Protein AF-A0ABD1VVM1-F1 (afdb_monomer)

Mean predicted aligned error: 18.25 Å

Radius of gyration: 81.84 Å; Cα contacts (8 Å, |Δi|>4): 22; chains: 1; bounding box: 125×31×230 Å

Solvent-accessible surface area (backbone atoms only — not comparable to full-atom values): 13938 Å² total; per-residue (Å²): 133,85,89,83,85,91,82,87,86,77,86,78,90,78,86,80,80,82,84,80,88,79,85,82,82,82,87,76,92,77,94,76,92,78,77,97,72,72,61,62,60,58,49,50,56,51,48,53,52,50,52,52,50,51,53,52,50,51,52,51,50,52,51,51,50,52,52,50,54,50,48,52,51,51,53,51,51,50,54,51,50,53,50,52,48,54,53,49,55,49,51,54,51,53,49,55,51,49,52,54,50,50,56,50,52,51,54,51,49,52,52,50,52,52,53,49,50,54,51,51,52,52,50,51,52,50,52,54,51,51,53,51,53,52,51,53,49,50,54,49,52,52,50,52,53,51,53,50,51,53,49,53,52,52,52,50,51,51,53,51,53,50,51,53,48,52,53,51,49,54,51,49,54,50,51,51,51,51,45,63,76,42,36,85,79,33,72,68,37,50,53,52,49,54,44,53,51,29,49,52,53,46,52,52,52,54,49,46,49,68,79,39,75,85,59,85,52,63,74,54,46,75,72,54,54,75,60,81,77,88,78,81,75,92,127

Structure (mmCIF, N/CA/C/O backbone):
data_AF-A0ABD1VVM1-F1
#
_entry.id   AF-A0ABD1VVM1-F1
#
loop_
_atom_site.group_PDB
_atom_site.id
_atom_site.type_symbol
_atom_site.label_atom_id
_atom_site.label_alt_id
_atom_site.label_comp_id
_atom_site.label_asym_id
_atom_site.label_entity_id
_atom_site.label_seq_id
_atom_site.pdbx_PDB_ins_code
_atom_site.Cartn_x
_atom_site.Cartn_y
_atom_site.Cartn_z
_atom_site.occupancy
_atom_site.B_iso_or_equiv
_atom_site.auth_seq_id
_atom_site.auth_comp_id
_atom_site.auth_asym_id
_atom_site.auth_atom_id
_atom_site.pdbx_PDB_model_num
ATOM 1 N N . MET A 1 1 ? -55.652 24.220 26.043 1.00 38.44 1 MET A N 1
ATOM 2 C CA . MET A 1 1 ? -56.819 23.369 25.743 1.00 38.44 1 MET A CA 1
ATOM 3 C C . MET A 1 1 ? -56.698 22.171 26.654 1.00 38.44 1 MET A C 1
ATOM 5 O O . MET A 1 1 ? -55.655 21.539 26.640 1.00 38.44 1 MET A O 1
ATOM 9 N N . GLU A 1 2 ? -57.509 22.199 27.709 1.00 40.53 2 GLU A N 1
ATOM 10 C CA . GLU A 1 2 ? -58.524 21.162 27.988 1.00 40.53 2 GLU A CA 1
ATOM 11 C C . GLU A 1 2 ? -57.868 19.966 28.696 1.00 40.53 2 GLU A C 1
ATOM 13 O O . GLU A 1 2 ? -57.009 19.309 28.136 1.00 40.53 2 GLU A O 1
ATOM 18 N N . GLY A 1 3 ? -58.116 19.668 29.968 1.00 36.22 3 GLY A N 1
ATOM 19 C CA . GLY A 1 3 ? -59.306 19.905 30.775 1.00 36.22 3 GLY A CA 1
ATOM 20 C C . GLY A 1 3 ? -59.992 18.566 31.034 1.00 36.22 3 GLY A C 1
ATOM 21 O O . GLY A 1 3 ? -60.537 17.989 30.105 1.00 36.22 3 GLY A O 1
ATOM 22 N N . ASN A 1 4 ? -59.941 18.084 32.280 1.00 41.91 4 ASN A N 1
ATOM 23 C CA . ASN A 1 4 ? -61.034 17.416 33.011 1.00 41.91 4 ASN A CA 1
ATOM 24 C C . ASN A 1 4 ? -60.495 16.918 34.367 1.00 41.91 4 ASN A C 1
ATOM 26 O O . ASN A 1 4 ? -59.508 16.194 34.396 1.00 41.91 4 ASN A O 1
ATOM 30 N N . LYS A 1 5 ? -60.934 17.506 35.492 1.00 46.44 5 LYS A N 1
ATOM 31 C CA . LYS A 1 5 ? -62.188 17.259 36.259 1.00 46.44 5 LYS A CA 1
ATOM 32 C C . LYS A 1 5 ? -62.042 16.031 37.171 1.00 46.44 5 LYS A C 1
ATOM 34 O O . LYS A 1 5 ? -61.828 14.937 36.677 1.00 46.44 5 LYS A O 1
ATOM 39 N N . GLU A 1 6 ? -61.887 16.216 38.483 1.00 46.12 6 GLU A N 1
ATOM 40 C CA . GLU A 1 6 ? -62.905 16.507 39.526 1.00 46.12 6 GLU A CA 1
ATOM 41 C C . GLU A 1 6 ? -63.494 15.239 40.169 1.00 46.12 6 GLU A C 1
ATOM 43 O O . GLU A 1 6 ? -64.171 14.464 39.504 1.00 46.12 6 GLU A O 1
ATOM 48 N N . ALA A 1 7 ? -63.242 15.099 41.475 1.00 44.22 7 ALA A N 1
ATOM 49 C CA . ALA A 1 7 ? -64.071 14.524 42.552 1.00 44.22 7 ALA A CA 1
ATOM 50 C C . ALA A 1 7 ? -63.192 14.642 43.820 1.00 44.22 7 ALA A C 1
ATOM 52 O O . ALA A 1 7 ? -62.106 14.072 43.842 1.00 44.22 7 ALA A O 1
ATOM 53 N N . VAL A 1 8 ? -63.383 15.532 44.800 1.00 45.31 8 VAL A N 1
ATOM 54 C CA . VAL A 1 8 ? -64.539 15.940 45.627 1.00 45.31 8 VAL A CA 1
ATOM 55 C C . VAL A 1 8 ? -65.101 14.802 46.485 1.00 45.31 8 VAL A C 1
ATOM 57 O O . VAL A 1 8 ? -65.452 13.750 45.971 1.00 45.31 8 VAL A O 1
ATOM 60 N N . GLU A 1 9 ? -65.220 15.141 47.776 1.00 42.66 9 GLU A N 1
ATOM 61 C CA . GLU A 1 9 ? -65.843 14.461 48.925 1.00 42.66 9 GLU A CA 1
ATOM 62 C C . GLU A 1 9 ? -64.900 13.675 49.846 1.00 42.66 9 GLU A C 1
ATOM 64 O O . GLU A 1 9 ? -64.043 12.930 49.397 1.00 42.66 9 GLU A O 1
ATOM 69 N N . ALA A 1 10 ? -65.018 13.724 51.172 1.00 37.34 10 ALA A N 1
ATOM 70 C CA . ALA A 1 10 ? -65.689 14.615 52.119 1.00 37.34 10 ALA A CA 1
ATOM 71 C C . ALA A 1 10 ? -65.317 14.098 53.523 1.00 37.34 10 ALA A C 1
ATOM 73 O O . ALA A 1 10 ? -65.236 12.889 53.712 1.00 37.34 10 ALA A O 1
ATOM 74 N N . SER A 1 11 ? -65.223 15.012 54.497 1.00 36.28 11 SER A N 1
ATOM 75 C CA . SER A 1 11 ? -65.457 14.769 55.936 1.00 36.28 11 SER A CA 1
ATOM 76 C C . SER A 1 11 ? -64.458 13.834 56.664 1.00 36.28 11 SER A C 1
ATOM 78 O O . SER A 1 11 ? -63.969 12.852 56.144 1.00 36.28 11 SER A O 1
ATOM 80 N N . LYS A 1 12 ? -64.093 14.042 57.928 1.00 46.72 12 LYS A N 1
ATOM 81 C CA . LYS A 1 12 ? -64.900 14.532 59.041 1.00 46.72 12 LYS A CA 1
ATOM 82 C C . LYS A 1 12 ? -63.957 15.001 60.154 1.00 46.72 12 LYS A C 1
ATOM 84 O O . LYS A 1 12 ? -63.158 14.225 60.668 1.00 46.72 12 LYS A O 1
ATOM 89 N N . VAL A 1 13 ? -64.083 16.274 60.511 1.00 45.97 13 VAL A N 1
ATOM 90 C CA . VAL A 1 13 ? -63.698 16.810 61.817 1.00 45.97 13 VAL A CA 1
ATOM 91 C C . VAL A 1 13 ? -64.600 16.146 62.853 1.00 45.97 13 VAL A C 1
ATOM 93 O O . VAL A 1 13 ? -65.817 16.111 62.672 1.00 45.97 13 VAL A O 1
ATOM 96 N N . ILE A 1 14 ? -64.004 15.598 63.905 1.00 40.91 14 ILE A N 1
ATOM 97 C CA . ILE A 1 14 ? -64.704 15.268 65.143 1.00 40.91 14 ILE A CA 1
ATOM 98 C C . ILE A 1 14 ? -63.869 15.882 66.267 1.00 40.91 14 ILE A C 1
ATOM 100 O O . ILE A 1 14 ? -62.935 15.274 66.784 1.00 40.91 14 ILE A O 1
ATOM 104 N N . GLU A 1 15 ? -64.195 17.138 66.570 1.00 42.00 15 GLU A N 1
ATOM 105 C CA . GLU A 1 15 ? -64.219 17.627 67.945 1.00 42.00 15 GLU A CA 1
ATOM 106 C C . GLU A 1 15 ? -65.236 16.774 68.712 1.00 42.00 15 GLU A C 1
ATOM 108 O O . GLU A 1 15 ? -66.342 16.529 68.222 1.00 42.00 15 GLU A O 1
ATOM 113 N N . VAL A 1 16 ? -64.860 16.305 69.900 1.00 42.12 16 VAL A N 1
ATOM 114 C CA . VAL A 1 16 ? -65.835 16.013 70.950 1.00 42.12 16 VAL A CA 1
ATOM 115 C C . VAL A 1 16 ? -65.386 16.758 72.189 1.00 42.12 16 VAL A C 1
ATOM 117 O O . VAL A 1 16 ? -64.310 16.510 72.737 1.00 42.12 16 VAL A O 1
ATOM 120 N N . ASP A 1 17 ? -66.262 17.689 72.528 1.00 34.16 17 ASP A N 1
ATOM 121 C CA . ASP A 1 17 ? -66.358 18.503 73.716 1.00 34.16 17 ASP A CA 1
ATOM 122 C C . ASP A 1 17 ? -66.287 17.727 75.036 1.00 34.16 17 ASP A C 1
ATOM 124 O O . ASP A 1 17 ? -66.676 16.563 75.143 1.00 34.16 17 ASP A O 1
ATOM 128 N N . ASP A 1 18 ? -65.839 18.486 76.031 1.00 34.09 18 ASP A N 1
ATOM 129 C CA . ASP A 1 18 ? -66.381 18.634 77.378 1.00 34.09 18 ASP A CA 1
ATOM 130 C C . ASP A 1 18 ? -66.610 17.427 78.303 1.00 34.09 18 ASP A C 1
ATOM 132 O O . ASP A 1 18 ? -67.232 16.405 78.022 1.00 34.09 18 ASP A O 1
ATOM 136 N N . ALA A 1 19 ? -66.118 17.669 79.518 1.00 40.75 19 ALA A N 1
ATOM 137 C CA . ALA A 1 19 ? -66.285 16.919 80.751 1.00 40.75 19 ALA A CA 1
ATOM 138 C C . ALA A 1 19 ? -67.772 16.686 81.128 1.00 40.75 19 ALA A C 1
ATOM 140 O O . ALA A 1 19 ? -68.675 17.274 80.533 1.00 40.75 19 ALA A O 1
ATOM 141 N N . PRO A 1 20 ? -68.065 15.888 82.176 1.00 44.69 20 PRO A N 1
ATOM 142 C CA . PRO A 1 20 ? -68.060 16.516 83.498 1.00 44.69 20 PRO A CA 1
ATOM 143 C C . PRO A 1 20 ? -67.608 15.618 84.664 1.00 44.69 20 PRO A C 1
ATOM 145 O O . PRO A 1 20 ? -67.724 14.396 84.665 1.00 44.69 20 PRO A O 1
ATOM 148 N N . GLU A 1 21 ? -67.078 16.313 85.666 1.00 43.62 21 GLU A N 1
ATOM 149 C CA . GLU A 1 21 ? -67.321 16.170 87.104 1.00 43.62 21 GLU A CA 1
ATOM 150 C C . GLU A 1 21 ? -67.840 14.829 87.654 1.00 43.62 21 GLU A C 1
ATOM 152 O O . GLU A 1 21 ? -68.950 14.373 87.391 1.00 43.62 21 GLU A O 1
ATOM 157 N N . GLY A 1 22 ? -67.057 14.286 88.586 1.00 33.22 22 GLY A N 1
ATOM 158 C CA . GLY A 1 22 ? -67.488 13.289 89.557 1.00 33.22 22 GLY A CA 1
ATOM 159 C C . GLY A 1 22 ? -66.965 13.645 90.944 1.00 33.22 22 GLY A C 1
ATOM 160 O O . GLY A 1 22 ? -66.197 12.885 91.530 1.00 33.22 22 GLY A O 1
ATOM 161 N N . GLU A 1 23 ? -67.347 14.816 91.461 1.00 37.22 23 GLU A N 1
ATOM 162 C CA . GLU A 1 23 ? -67.248 15.115 92.890 1.00 37.22 23 GLU A CA 1
ATOM 163 C C . GLU A 1 23 ? -68.132 14.131 93.670 1.00 37.22 23 GLU A C 1
ATOM 165 O O . GLU A 1 23 ? -69.354 14.268 93.748 1.00 37.22 23 GLU A O 1
ATOM 170 N N . VAL A 1 24 ? -67.523 13.122 94.292 1.00 39.31 24 VAL A N 1
ATOM 171 C CA . VAL A 1 24 ? -68.239 12.278 95.254 1.00 39.31 24 VAL A CA 1
ATOM 172 C C . VAL A 1 24 ? -68.231 12.973 96.611 1.00 39.31 24 VAL A C 1
ATOM 174 O O . VAL A 1 24 ? -67.366 12.766 97.462 1.00 39.31 24 VAL A O 1
ATOM 177 N N . SER A 1 25 ? -69.253 13.801 96.807 1.00 44.19 25 SER A N 1
ATOM 178 C CA . SER A 1 25 ? -69.715 14.260 98.112 1.00 44.19 25 SER A CA 1
ATOM 179 C C . SER A 1 25 ? -70.082 13.072 99.011 1.00 44.19 25 SER A C 1
ATOM 181 O O . SER A 1 25 ? -71.058 12.368 98.760 1.00 44.19 25 SER A O 1
ATOM 183 N N . LEU A 1 26 ? -69.366 12.886 100.124 1.00 41.56 26 LEU A N 1
ATOM 184 C CA . LEU A 1 26 ? -69.802 12.027 101.233 1.00 41.56 26 LEU A CA 1
ATOM 185 C C . LEU A 1 26 ? -69.893 12.835 102.530 1.00 41.56 26 LEU A C 1
ATOM 187 O O . LEU A 1 26 ? -69.038 12.783 103.410 1.00 41.56 26 LEU A O 1
ATOM 191 N N . SER A 1 27 ? -71.002 13.559 102.668 1.00 46.81 27 SER A N 1
ATOM 192 C CA . SER A 1 27 ? -71.503 13.999 103.968 1.00 46.81 27 SER A CA 1
ATOM 193 C C . SER A 1 27 ? -72.428 12.931 104.547 1.00 46.81 27 SER A C 1
ATOM 195 O O . SER A 1 27 ? -73.513 12.709 104.017 1.00 46.81 27 SER A O 1
ATOM 197 N N . ARG A 1 28 ? -72.053 12.326 105.684 1.00 43.34 28 ARG A N 1
ATOM 198 C CA . ARG A 1 28 ? -73.003 11.883 106.725 1.00 43.34 28 ARG A CA 1
ATOM 199 C C . ARG A 1 28 ? -72.291 11.627 108.056 1.00 43.34 28 ARG A C 1
ATOM 201 O O . ARG A 1 28 ? -71.674 10.593 108.285 1.00 43.34 28 ARG A O 1
ATOM 208 N N . LYS A 1 29 ? -72.471 12.580 108.976 1.00 47.62 29 LYS A N 1
ATOM 209 C CA . LYS A 1 29 ? -72.368 12.382 110.427 1.00 47.62 29 LYS A CA 1
ATOM 210 C C . LYS A 1 29 ? -73.246 11.200 110.850 1.00 47.62 29 LYS A C 1
ATOM 212 O O . LYS A 1 29 ? -74.460 11.288 110.686 1.00 47.62 29 LYS A O 1
ATOM 217 N N . ARG A 1 30 ? -72.673 10.204 111.532 1.00 46.72 30 ARG A N 1
ATOM 218 C CA . ARG A 1 30 ? -73.309 9.531 112.682 1.00 46.72 30 ARG A CA 1
ATOM 219 C C . ARG A 1 30 ? -72.243 9.178 113.717 1.00 46.72 30 ARG A C 1
ATOM 221 O O . ARG A 1 30 ? -71.369 8.352 113.495 1.00 46.72 30 ARG A O 1
ATOM 228 N N . LYS A 1 31 ? -72.334 9.860 114.857 1.00 52.72 31 LYS A N 1
ATOM 229 C CA . LYS A 1 31 ? -71.611 9.580 116.094 1.00 52.72 31 LYS A CA 1
ATOM 230 C C . LYS A 1 31 ? -72.335 8.413 116.769 1.00 52.72 31 LYS A C 1
ATOM 232 O O . LYS A 1 31 ? -73.445 8.599 117.251 1.00 52.72 31 LYS A O 1
ATOM 237 N N . ALA A 1 32 ? -71.718 7.237 116.795 1.00 45.25 32 ALA A N 1
ATOM 238 C CA . ALA A 1 32 ? -72.126 6.127 117.649 1.00 45.25 32 ALA A CA 1
ATOM 239 C C . ALA A 1 32 ? -70.897 5.670 118.442 1.00 45.25 32 ALA A C 1
ATOM 241 O O . ALA A 1 32 ? -69.926 5.159 117.887 1.00 45.25 32 ALA A O 1
ATOM 242 N N . ARG A 1 33 ? -70.918 5.943 119.749 1.00 49.97 33 ARG A N 1
ATOM 243 C CA . ARG A 1 33 ? -69.994 5.369 120.729 1.00 49.97 33 ARG A CA 1
ATOM 244 C C . ARG A 1 33 ? -70.471 3.946 121.019 1.00 49.97 33 ARG A C 1
ATOM 246 O O . ARG A 1 33 ? -71.558 3.811 121.564 1.00 49.97 33 ARG A O 1
ATOM 253 N N . ALA A 1 34 ? -69.669 2.928 120.709 1.00 41.34 34 ALA A N 1
ATOM 254 C CA . ALA A 1 34 ? -69.751 1.616 121.355 1.00 41.34 34 ALA A CA 1
ATOM 255 C C . ALA A 1 34 ? -68.497 0.763 121.083 1.00 41.34 34 ALA A C 1
ATOM 257 O O . ALA A 1 34 ? -68.102 0.583 119.937 1.00 41.34 34 ALA A O 1
ATOM 258 N N . SER A 1 35 ? -67.958 0.195 122.167 1.00 44.62 35 SER A N 1
ATOM 259 C CA . SER A 1 35 ? -67.187 -1.057 122.251 1.00 44.62 35 SER A CA 1
ATOM 260 C C . SER A 1 35 ? -65.799 -1.135 121.582 1.00 44.62 35 SER A C 1
ATOM 262 O O . SER A 1 35 ? -65.640 -1.291 120.374 1.00 44.62 35 SER A O 1
ATOM 264 N N . GLY A 1 36 ? -64.762 -1.076 122.423 1.00 50.41 36 GLY A N 1
ATOM 265 C CA . GLY A 1 36 ? -63.349 -0.955 122.062 1.00 50.41 36 GLY A CA 1
ATOM 266 C C . GLY A 1 36 ? -62.541 -2.249 121.918 1.00 50.41 36 GLY A C 1
ATOM 267 O O . GLY A 1 36 ? -61.371 -2.219 122.275 1.00 50.41 36 GLY A O 1
ATOM 268 N N . ILE A 1 37 ? -63.087 -3.366 121.416 1.00 45.19 37 ILE A N 1
ATOM 269 C CA . ILE A 1 37 ? -62.268 -4.594 121.226 1.00 45.19 37 ILE A CA 1
ATOM 270 C C . ILE A 1 37 ? -62.434 -5.259 119.836 1.00 45.19 37 ILE A C 1
ATOM 272 O O . ILE A 1 37 ? -61.478 -5.828 119.322 1.00 45.19 37 ILE A O 1
ATOM 276 N N . GLY A 1 38 ? -63.563 -5.094 119.129 1.00 48.59 38 GLY A N 1
ATOM 277 C CA . GLY A 1 38 ? -63.787 -5.706 117.797 1.00 48.59 38 GLY A CA 1
ATOM 278 C C . GLY A 1 38 ? -63.338 -4.888 116.571 1.00 48.59 38 GLY A C 1
ATOM 279 O O . GLY A 1 38 ? -63.308 -5.398 115.455 1.00 48.59 38 GLY A O 1
ATOM 280 N N . THR A 1 39 ? -62.979 -3.614 116.742 1.00 52.00 39 THR A N 1
ATOM 281 C CA . THR A 1 39 ? -62.682 -2.686 115.629 1.00 52.00 39 THR A CA 1
ATOM 282 C C . THR A 1 39 ? -61.215 -2.688 115.190 1.00 52.00 39 THR A C 1
ATOM 284 O O . THR A 1 39 ? -60.903 -2.194 114.110 1.00 52.00 39 THR A O 1
ATOM 287 N N . SER A 1 40 ? -60.312 -3.266 115.989 1.00 56.09 40 SER A N 1
ATOM 288 C CA . SER A 1 40 ? -58.875 -3.346 115.686 1.00 56.09 40 SER A CA 1
ATOM 289 C C . SER A 1 40 ? -58.567 -4.415 114.629 1.00 56.09 40 SER A C 1
ATOM 291 O O . SER A 1 40 ? -57.827 -4.146 113.687 1.00 56.09 40 SER A O 1
ATOM 293 N N . GLN A 1 41 ? -59.207 -5.588 114.718 1.00 56.62 41 GLN A N 1
ATOM 294 C CA . GLN A 1 41 ? -59.031 -6.691 113.762 1.00 56.62 41 GLN A CA 1
ATOM 295 C C . GLN A 1 41 ? -59.592 -6.337 112.375 1.00 56.62 41 GLN A C 1
ATOM 297 O O . GLN A 1 41 ? -58.922 -6.523 111.367 1.00 56.62 41 GLN A O 1
ATOM 302 N N . ALA A 1 42 ? -60.793 -5.747 112.322 1.00 58.59 42 ALA A N 1
ATOM 303 C CA . ALA A 1 42 ? -61.415 -5.315 111.069 1.00 58.59 42 ALA A CA 1
ATOM 304 C C . ALA A 1 42 ? -60.633 -4.180 110.385 1.00 58.59 42 ALA A C 1
ATOM 306 O O . ALA A 1 42 ? -60.536 -4.157 109.163 1.00 58.59 42 ALA A O 1
ATOM 307 N N . ARG A 1 43 ? -60.034 -3.262 111.160 1.00 62.84 43 ARG A N 1
ATOM 308 C CA . ARG A 1 43 ? -59.129 -2.238 110.616 1.00 62.84 43 ARG A CA 1
ATOM 309 C C . ARG A 1 43 ? -57.828 -2.841 110.099 1.00 62.84 43 ARG A C 1
ATOM 311 O O . ARG A 1 43 ? -57.397 -2.424 109.037 1.00 62.84 43 ARG A O 1
ATOM 318 N N . ARG A 1 44 ? -57.232 -3.821 110.789 1.00 64.50 44 ARG A N 1
ATOM 319 C CA . ARG A 1 44 ? -56.038 -4.524 110.285 1.00 64.50 44 ARG A CA 1
ATOM 320 C C . ARG A 1 44 ? -56.325 -5.280 108.990 1.00 64.50 44 ARG A C 1
ATOM 322 O O . ARG A 1 44 ? -55.599 -5.073 108.034 1.00 64.50 44 ARG A O 1
ATOM 329 N N . ASN A 1 45 ? -57.421 -6.038 108.920 1.00 68.12 45 ASN A N 1
ATOM 330 C CA . ASN A 1 45 ? -57.809 -6.740 107.691 1.00 68.12 45 ASN A CA 1
ATOM 331 C C . ASN A 1 45 ? -58.132 -5.762 106.547 1.00 68.12 45 ASN A C 1
ATOM 333 O O . ASN A 1 45 ? -57.808 -6.032 105.398 1.00 68.12 45 ASN A O 1
ATOM 337 N N . ALA A 1 46 ? -58.757 -4.615 106.838 1.00 68.00 46 ALA A N 1
ATOM 338 C CA . ALA A 1 46 ? -59.017 -3.588 105.829 1.00 68.00 46 ALA A CA 1
ATOM 339 C C . ALA A 1 46 ? -57.726 -2.914 105.333 1.00 68.00 46 ALA A C 1
ATOM 341 O O . ALA A 1 46 ? -57.611 -2.645 104.142 1.00 68.00 46 ALA A O 1
ATOM 342 N N . VAL A 1 47 ? -56.759 -2.670 106.224 1.00 72.75 47 VAL A N 1
ATOM 343 C CA . VAL A 1 47 ? -55.427 -2.161 105.861 1.00 72.75 47 VAL A CA 1
ATOM 344 C C . VAL A 1 47 ? -54.685 -3.188 105.005 1.00 72.75 47 VAL A C 1
ATOM 346 O O . VAL A 1 47 ? -54.216 -2.837 103.935 1.00 72.75 47 VAL A O 1
ATOM 349 N N . GLU A 1 48 ? -54.699 -4.465 105.382 1.00 75.06 48 GLU A N 1
ATOM 350 C CA . GLU A 1 48 ? -54.037 -5.546 104.641 1.00 75.06 48 GLU A CA 1
ATOM 351 C C . GLU A 1 48 ? -54.643 -5.769 103.240 1.00 75.06 48 GLU A C 1
ATOM 353 O O . GLU A 1 48 ? -53.918 -6.003 102.277 1.00 75.06 48 GLU A O 1
ATOM 358 N N . VAL A 1 49 ? -55.966 -5.627 103.084 1.00 75.38 49 VAL A N 1
ATOM 359 C CA . VAL A 1 49 ? -56.636 -5.673 101.768 1.00 75.38 49 VAL A CA 1
ATOM 360 C C . VAL A 1 49 ? -56.270 -4.464 100.906 1.00 75.38 49 VAL A C 1
ATOM 362 O O . VAL A 1 49 ? -56.058 -4.621 99.703 1.00 75.38 49 VAL A O 1
ATOM 365 N N . VAL A 1 50 ? -56.190 -3.267 101.493 1.00 76.31 50 VAL A N 1
ATOM 366 C CA . VAL A 1 50 ? -55.769 -2.055 100.774 1.00 76.31 50 VAL A CA 1
ATOM 367 C C . VAL A 1 50 ? -54.304 -2.163 100.359 1.00 76.31 50 VAL A C 1
ATOM 369 O O . VAL A 1 50 ? -54.003 -1.913 99.195 1.00 76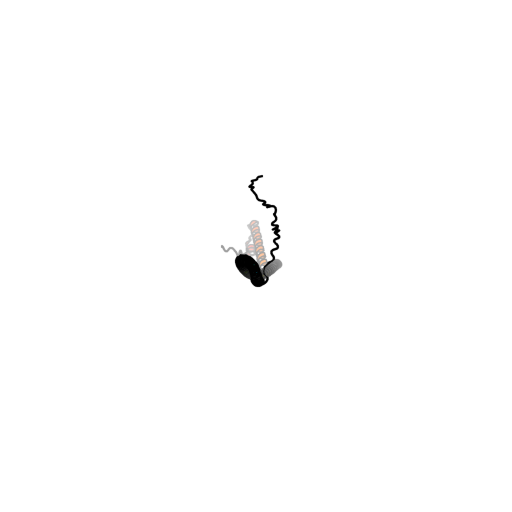.31 50 VAL A O 1
ATOM 372 N N . ASP A 1 51 ? -53.425 -2.616 101.250 1.00 81.12 51 ASP A N 1
ATOM 373 C CA . ASP A 1 51 ? -52.003 -2.825 100.972 1.00 81.12 51 ASP A CA 1
ATOM 374 C C . ASP A 1 51 ? -51.818 -3.854 99.843 1.00 81.12 51 ASP A C 1
ATOM 376 O O . ASP A 1 51 ? -51.156 -3.572 98.841 1.00 81.12 51 ASP A O 1
ATOM 380 N N . ASN A 1 52 ? -52.508 -4.997 99.912 1.00 83.81 52 ASN A N 1
ATOM 381 C CA . ASN A 1 52 ? -52.470 -6.024 98.866 1.00 83.81 52 ASN A CA 1
ATOM 382 C C . ASN A 1 52 ? -53.011 -5.503 97.518 1.00 83.81 52 ASN A C 1
ATOM 384 O O . ASN A 1 52 ? -52.431 -5.749 96.461 1.00 83.81 52 ASN A O 1
ATOM 388 N N . TYR A 1 53 ? -54.080 -4.702 97.535 1.00 81.19 53 TYR A N 1
ATOM 389 C CA . TYR A 1 53 ? -54.613 -4.070 96.326 1.00 81.19 53 TYR A CA 1
ATOM 390 C C . TYR A 1 53 ? -53.659 -3.012 95.742 1.00 81.19 53 TYR A C 1
ATOM 392 O O . TYR A 1 53 ? -53.561 -2.871 94.519 1.00 81.19 53 TYR A O 1
ATOM 400 N N . THR A 1 54 ? -52.922 -2.282 96.584 1.00 85.75 54 THR A N 1
ATOM 401 C CA . THR A 1 54 ? -51.900 -1.334 96.114 1.00 85.75 54 THR A CA 1
ATOM 402 C C . THR A 1 54 ? -50.698 -2.040 95.492 1.00 85.75 54 THR A C 1
ATOM 404 O O . THR A 1 54 ? -50.235 -1.601 94.440 1.00 85.75 54 THR A O 1
ATOM 407 N N . GLU A 1 55 ? -50.248 -3.163 96.057 1.00 88.62 55 GLU A N 1
ATOM 408 C CA . GLU A 1 55 ? -49.189 -3.991 95.466 1.00 88.62 55 GLU A CA 1
ATOM 409 C C . GLU A 1 55 ? -49.637 -4.622 94.139 1.00 88.62 55 GLU A C 1
ATOM 411 O O . GLU A 1 55 ? -48.912 -4.556 93.145 1.00 88.62 55 GLU A O 1
ATOM 416 N N . GLN A 1 56 ? -50.879 -5.112 94.048 1.00 86.75 56 GLN A N 1
ATOM 417 C CA . GLN A 1 56 ? -51.443 -5.580 92.776 1.00 86.75 56 GLN A CA 1
ATOM 418 C C . GLN A 1 56 ? -51.485 -4.476 91.709 1.00 86.75 56 GLN A C 1
ATOM 420 O O . GLN A 1 56 ? -51.154 -4.728 90.549 1.00 86.75 56 GLN A O 1
ATOM 425 N N . ARG A 1 57 ? -51.847 -3.237 92.069 1.00 89.00 57 ARG A N 1
ATOM 426 C CA . ARG A 1 57 ? -51.824 -2.109 91.122 1.00 89.00 57 ARG A CA 1
ATOM 427 C C . ARG A 1 57 ? -50.413 -1.755 90.658 1.00 89.00 57 ARG A C 1
ATOM 429 O O . ARG A 1 57 ? -50.256 -1.434 89.480 1.00 89.00 57 ARG A O 1
ATOM 436 N N . LYS A 1 58 ? -49.406 -1.827 91.535 1.00 91.06 58 LYS A N 1
ATOM 437 C CA . LYS A 1 58 ? -47.999 -1.627 91.149 1.00 91.06 58 LYS A CA 1
ATOM 438 C C . LYS A 1 58 ? -47.547 -2.693 90.153 1.00 91.06 58 LYS A C 1
ATOM 440 O O . LYS A 1 58 ? -47.049 -2.334 89.092 1.00 91.06 58 LYS A O 1
ATOM 445 N N . LEU A 1 59 ? -47.830 -3.968 90.428 1.00 90.50 59 LEU A N 1
ATOM 446 C CA . LEU A 1 59 ? -47.504 -5.079 89.526 1.00 90.50 59 LEU A CA 1
ATOM 447 C C . LEU A 1 59 ? -48.182 -4.936 88.153 1.00 90.50 59 LEU A C 1
ATOM 449 O O . LEU A 1 59 ? -47.548 -5.150 87.121 1.00 90.50 59 LEU A O 1
ATOM 453 N N . ILE A 1 60 ? -49.453 -4.521 88.113 1.00 89.00 60 ILE A N 1
ATOM 454 C CA . ILE A 1 60 ? -50.170 -4.262 86.851 1.00 89.00 60 ILE A CA 1
ATOM 455 C C . ILE A 1 60 ? -49.561 -3.071 86.099 1.00 89.00 60 ILE A C 1
ATOM 457 O O . ILE A 1 60 ? -49.440 -3.119 84.872 1.00 89.00 60 ILE A O 1
ATOM 461 N N . ALA A 1 61 ? -49.171 -2.004 86.802 1.00 87.50 61 ALA A N 1
ATOM 462 C CA . ALA A 1 61 ? -48.537 -0.838 86.191 1.00 87.50 61 ALA A CA 1
ATOM 463 C C . ALA A 1 61 ? -47.150 -1.175 85.615 1.00 87.50 61 ALA A C 1
ATOM 465 O O . ALA A 1 61 ? -46.843 -0.772 84.492 1.00 87.50 61 ALA A O 1
ATOM 466 N N . GLU A 1 62 ? -46.346 -1.960 86.333 1.00 91.75 62 GLU A N 1
ATOM 467 C CA . GLU A 1 62 ? -45.044 -2.452 85.865 1.00 91.75 62 GLU A CA 1
ATOM 468 C C . GLU A 1 62 ? -45.188 -3.387 84.660 1.00 91.75 62 GLU A C 1
ATOM 470 O O . GLU A 1 62 ? -44.518 -3.184 83.646 1.00 91.75 62 GLU A O 1
ATOM 475 N N . ALA A 1 63 ? -46.126 -4.339 84.706 1.00 88.62 63 ALA A N 1
ATOM 476 C CA . ALA A 1 63 ? -46.427 -5.215 83.574 1.00 88.62 63 ALA A CA 1
ATOM 477 C C . ALA A 1 63 ? -46.923 -4.426 82.349 1.00 88.62 63 ALA A C 1
ATOM 479 O O . ALA A 1 63 ? -46.538 -4.717 81.217 1.00 88.62 63 ALA A O 1
ATOM 480 N N . SER A 1 64 ? -47.739 -3.387 82.559 1.00 89.25 64 SER A N 1
ATOM 481 C CA . SER A 1 64 ? -48.219 -2.508 81.482 1.00 89.25 64 SER A CA 1
ATOM 482 C C . SER A 1 64 ? -47.085 -1.688 80.863 1.00 89.25 64 SER A C 1
ATOM 484 O O . SER A 1 64 ? -47.034 -1.531 79.642 1.00 89.25 64 SER A O 1
ATOM 486 N N . LYS A 1 65 ? -46.154 -1.189 81.687 1.00 93.12 65 LYS A N 1
ATOM 487 C CA . LYS A 1 65 ? -44.970 -0.456 81.225 1.00 93.12 65 LYS A CA 1
ATOM 488 C C . LYS A 1 65 ? -44.039 -1.362 80.415 1.00 93.12 65 LYS A C 1
ATOM 490 O O . LYS A 1 65 ? -43.695 -1.006 79.292 1.00 93.12 65 LYS A O 1
ATOM 495 N N . SER A 1 66 ? -43.728 -2.551 80.931 1.00 93.19 66 SER A N 1
ATOM 496 C CA . SER A 1 66 ? -42.919 -3.555 80.229 1.00 93.19 66 SER A CA 1
ATOM 497 C C . SER A 1 66 ? -43.558 -3.981 78.897 1.00 93.19 66 SER A C 1
ATOM 499 O O . SER A 1 66 ? -42.873 -4.033 77.880 1.00 93.19 66 SER A O 1
ATOM 501 N N . ASN A 1 67 ? -44.882 -4.180 78.845 1.00 92.50 67 ASN A N 1
ATOM 502 C CA . ASN A 1 67 ? -45.584 -4.477 77.588 1.00 92.50 67 ASN A CA 1
ATOM 503 C C . ASN A 1 67 ? -45.501 -3.335 76.566 1.00 92.50 67 ASN A C 1
ATOM 505 O O . ASN A 1 67 ? -45.402 -3.585 75.363 1.00 92.50 67 ASN A O 1
ATOM 509 N N . LYS A 1 68 ? -45.553 -2.078 77.021 1.00 93.19 68 LYS A N 1
ATOM 510 C CA . LYS A 1 68 ? -45.399 -0.912 76.142 1.00 93.19 68 LYS A CA 1
ATOM 511 C C . LYS A 1 68 ? -43.981 -0.833 75.572 1.00 93.19 68 LYS A C 1
ATOM 513 O O . LYS A 1 68 ? -43.835 -0.625 74.373 1.00 93.19 68 LYS A O 1
ATOM 518 N N . GLU A 1 69 ? -42.967 -1.047 76.405 1.00 93.81 69 GLU A N 1
ATOM 519 C CA . GLU A 1 69 ? -41.561 -1.096 75.981 1.00 93.81 69 GLU A CA 1
ATOM 520 C C . GLU A 1 69 ? -41.313 -2.253 75.000 1.00 93.81 69 GLU A C 1
ATOM 522 O O . GLU A 1 69 ? -40.685 -2.054 73.963 1.00 93.81 69 GLU A O 1
ATOM 527 N N . HIS A 1 70 ? -41.887 -3.436 75.251 1.00 94.12 70 HIS A N 1
ATOM 528 C CA . HIS A 1 70 ? -41.827 -4.563 74.316 1.00 94.12 70 HIS A CA 1
ATOM 529 C C . HIS A 1 70 ? -42.501 -4.263 72.975 1.00 94.12 70 HIS A C 1
ATOM 531 O O . HIS A 1 70 ? -41.941 -4.602 71.933 1.00 94.12 70 HIS A O 1
ATOM 537 N N . ARG A 1 71 ? -43.668 -3.605 72.967 1.00 94.81 71 ARG A N 1
ATOM 538 C CA . ARG A 1 71 ? -44.308 -3.163 71.715 1.00 94.81 71 ARG A CA 1
ATOM 539 C C . ARG A 1 71 ? -43.433 -2.186 70.942 1.00 94.81 71 ARG A C 1
ATOM 541 O O . ARG A 1 71 ? -43.238 -2.387 69.751 1.00 94.81 71 ARG A O 1
ATOM 548 N N . GLN A 1 72 ? -42.862 -1.190 71.615 1.00 94.94 72 GLN A N 1
ATOM 549 C CA . GLN A 1 72 ? -41.960 -0.226 70.978 1.00 94.94 72 GLN A CA 1
ATOM 550 C C . GLN A 1 72 ? -40.701 -0.901 70.419 1.00 94.94 72 GLN A C 1
ATOM 552 O O . GLN A 1 72 ? -40.256 -0.563 69.325 1.00 94.94 72 GLN A O 1
ATOM 557 N N . ALA A 1 73 ? -40.147 -1.887 71.131 1.00 95.31 73 ALA A N 1
ATOM 558 C CA . ALA A 1 73 ? -39.020 -2.673 70.640 1.00 95.31 73 ALA A CA 1
ATOM 559 C C . ALA A 1 73 ? -39.389 -3.495 69.391 1.00 95.31 73 ALA A C 1
ATOM 561 O O . ALA A 1 73 ? -38.613 -3.535 68.439 1.00 95.31 73 ALA A O 1
ATOM 562 N N . LEU A 1 74 ? -40.576 -4.112 69.365 1.00 95.81 74 LEU A N 1
ATOM 563 C CA . LEU A 1 74 ? -41.075 -4.845 68.196 1.00 95.81 74 LEU A CA 1
ATOM 564 C C . LEU A 1 74 ? -41.338 -3.921 67.000 1.00 95.81 74 LEU A C 1
ATOM 566 O O . LEU A 1 74 ? -40.949 -4.260 65.887 1.00 95.81 74 LEU A O 1
ATOM 570 N N . GLU A 1 75 ? -41.937 -2.749 67.218 1.00 95.88 75 GLU A N 1
ATOM 571 C CA . GLU A 1 75 ? -42.138 -1.729 66.178 1.00 95.88 75 GLU A CA 1
ATOM 572 C C . GLU A 1 75 ? -40.797 -1.236 65.611 1.00 95.88 75 GLU A C 1
ATOM 574 O O . GLU A 1 75 ? -40.643 -1.124 64.396 1.00 95.88 75 GLU A O 1
ATOM 579 N N . GLY A 1 76 ? -39.798 -1.013 66.473 1.00 96.31 76 GLY A N 1
ATOM 580 C CA . GLY A 1 76 ? -38.446 -0.638 66.056 1.00 96.31 76 GLY A CA 1
ATOM 581 C C . GLY A 1 76 ? -37.747 -1.726 65.235 1.00 96.31 76 GLY A C 1
ATOM 582 O O . GLY A 1 76 ? -37.126 -1.422 64.216 1.00 96.31 76 GLY A O 1
ATOM 583 N N . LEU A 1 77 ? -37.882 -2.996 65.633 1.00 96.50 77 LEU A N 1
ATOM 584 C CA . LEU A 1 77 ? -37.358 -4.132 64.869 1.00 96.50 77 LEU A CA 1
ATOM 585 C C . LEU A 1 77 ? -38.061 -4.288 63.517 1.00 96.50 77 LEU A C 1
ATOM 587 O O . LEU A 1 77 ? -37.390 -4.549 62.521 1.00 96.50 77 LEU A O 1
ATOM 591 N N . GLN A 1 78 ? -39.379 -4.092 63.465 1.00 96.56 78 GLN A N 1
ATOM 592 C CA . GLN A 1 78 ? -40.139 -4.152 62.219 1.00 96.56 78 GLN A CA 1
ATOM 593 C C . GLN A 1 78 ? -39.705 -3.042 61.254 1.00 96.56 78 GLN A C 1
ATOM 595 O O . GLN A 1 78 ? -39.404 -3.325 60.099 1.00 96.56 78 GLN A O 1
ATOM 600 N N . ALA A 1 79 ? -39.568 -1.803 61.738 1.00 96.62 79 ALA A N 1
ATOM 601 C CA . ALA A 1 79 ? -39.080 -0.691 60.924 1.00 96.62 79 ALA A CA 1
ATOM 602 C C . ALA A 1 79 ? -37.645 -0.925 60.412 1.00 96.62 79 ALA A C 1
ATOM 604 O O . ALA A 1 79 ? -37.331 -0.606 59.264 1.00 96.62 79 ALA A O 1
ATOM 605 N N . ALA A 1 80 ? -36.771 -1.510 61.239 1.00 97.25 80 ALA A N 1
ATOM 606 C CA . ALA A 1 80 ? -35.420 -1.883 60.827 1.00 97.25 80 ALA A CA 1
ATOM 607 C C . ALA A 1 80 ? -35.422 -2.998 59.766 1.00 97.25 80 ALA A C 1
ATOM 609 O O . ALA A 1 80 ? -34.635 -2.937 58.822 1.00 97.25 80 ALA A O 1
ATOM 610 N N . LEU A 1 81 ? -36.314 -3.987 59.893 1.00 97.69 81 LEU A N 1
ATOM 611 C CA . LEU A 1 81 ? -36.482 -5.062 58.914 1.00 97.69 81 LEU A CA 1
ATOM 612 C C . LEU A 1 81 ? -36.992 -4.527 57.571 1.00 97.69 81 LEU A C 1
ATOM 614 O O . LEU A 1 81 ? -36.440 -4.879 56.530 1.00 97.69 81 LEU A O 1
ATOM 618 N N . ASP A 1 82 ? -38.001 -3.655 57.592 1.00 97.38 82 ASP A N 1
ATOM 619 C CA . ASP A 1 82 ? -38.555 -3.040 56.384 1.00 97.38 82 ASP A CA 1
ATOM 620 C C . ASP A 1 82 ? -37.498 -2.164 55.689 1.00 97.38 82 ASP A C 1
ATOM 622 O O . ASP A 1 82 ? -37.298 -2.268 54.479 1.00 97.38 82 ASP A O 1
ATOM 626 N N . SER A 1 83 ? -36.731 -1.387 56.461 1.00 97.31 83 SER A N 1
ATOM 627 C CA . SER A 1 83 ? -35.588 -0.618 55.952 1.00 97.31 83 SER A CA 1
ATOM 628 C C . SER A 1 83 ? -34.531 -1.523 55.304 1.00 97.31 83 SER A C 1
ATOM 630 O O . SER A 1 83 ? -34.153 -1.311 54.150 1.00 97.31 83 SER A O 1
ATOM 632 N N . ALA A 1 84 ? -34.113 -2.594 55.986 1.00 97.44 84 ALA A N 1
ATOM 633 C CA . ALA A 1 84 ? -33.148 -3.551 55.446 1.00 97.44 84 ALA A CA 1
ATOM 634 C C . ALA A 1 84 ? -33.650 -4.226 54.159 1.00 97.44 84 ALA A C 1
ATOM 636 O O . ALA A 1 84 ? -32.869 -4.443 53.232 1.00 97.44 84 ALA A O 1
ATOM 637 N N . ARG A 1 85 ? -34.953 -4.514 54.071 1.00 98.19 85 ARG A N 1
ATOM 638 C CA . ARG A 1 85 ? -35.572 -5.084 52.873 1.00 98.19 85 ARG A CA 1
ATOM 639 C C . ARG A 1 85 ? -35.538 -4.113 51.695 1.00 98.19 85 ARG A C 1
ATOM 641 O O . ARG A 1 85 ? -35.127 -4.516 50.612 1.00 98.19 85 ARG A O 1
ATOM 648 N N . THR A 1 86 ? -35.890 -2.845 51.907 1.00 97.94 86 THR A N 1
ATOM 649 C CA . THR A 1 86 ? -35.802 -1.827 50.842 1.00 97.94 86 THR A CA 1
ATOM 650 C C . THR A 1 86 ? -34.364 -1.621 50.361 1.00 97.94 86 THR A C 1
ATOM 652 O O . THR A 1 86 ? -34.123 -1.529 49.160 1.00 97.94 86 THR A O 1
ATOM 655 N N . ALA A 1 87 ? -33.390 -1.633 51.278 1.00 98.19 87 ALA A N 1
ATOM 656 C CA . ALA A 1 87 ? -31.975 -1.557 50.926 1.00 98.19 87 ALA A CA 1
ATOM 657 C C . ALA A 1 87 ? -31.518 -2.776 50.105 1.00 98.19 87 ALA A C 1
ATOM 659 O O . ALA A 1 87 ? -30.763 -2.622 49.147 1.00 98.19 87 ALA A O 1
ATOM 660 N N . TYR A 1 88 ? -31.994 -3.976 50.446 1.00 98.06 88 TYR A N 1
ATOM 661 C CA . TYR A 1 88 ? -31.702 -5.194 49.690 1.00 98.06 88 TYR A CA 1
ATOM 662 C C . TYR A 1 88 ? -32.292 -5.155 48.274 1.00 98.06 88 TYR A C 1
ATOM 664 O O . TYR A 1 88 ? -31.585 -5.449 47.313 1.00 98.06 88 TYR A O 1
ATOM 672 N N . GLU A 1 89 ? -33.556 -4.748 48.131 1.00 98.12 89 GLU A N 1
ATOM 673 C CA . GLU A 1 89 ? -34.220 -4.616 46.826 1.00 98.12 89 GLU A CA 1
ATOM 674 C C . GLU A 1 89 ? -33.504 -3.583 45.936 1.00 98.12 89 GLU A C 1
ATOM 676 O O . GLU A 1 89 ? -33.309 -3.825 44.742 1.00 98.12 89 GLU A O 1
ATOM 681 N N . GLN A 1 90 ? -33.025 -2.478 46.522 1.00 98.12 90 GLN A N 1
ATOM 682 C CA . GLN A 1 90 ? -32.199 -1.500 45.810 1.00 98.12 90 GLN A CA 1
ATOM 683 C C . GLN A 1 90 ? -30.871 -2.111 45.346 1.00 98.12 90 GLN A C 1
ATOM 685 O O . GLN A 1 90 ? -30.529 -1.999 44.172 1.00 98.12 90 GLN A O 1
ATOM 690 N N . MET A 1 91 ? -30.148 -2.808 46.229 1.00 98.25 91 MET A N 1
ATOM 691 C CA . MET A 1 91 ? -28.889 -3.469 45.864 1.00 98.25 91 MET A CA 1
ATOM 692 C C . MET A 1 91 ? -29.080 -4.524 44.768 1.00 98.25 91 MET A C 1
ATOM 694 O O . MET A 1 91 ? -28.220 -4.670 43.902 1.00 98.25 91 MET A O 1
ATOM 698 N N . GLU A 1 92 ? -30.194 -5.258 44.778 1.00 98.44 92 GLU A N 1
ATOM 699 C CA . GLU A 1 92 ? -30.511 -6.232 43.731 1.00 98.44 92 GLU A CA 1
ATOM 700 C C . GLU A 1 92 ? -30.772 -5.547 42.380 1.00 98.44 92 GLU A C 1
ATOM 702 O O . GLU A 1 92 ? -30.341 -6.045 41.336 1.00 98.44 92 GLU A O 1
ATOM 707 N N . SER A 1 93 ? -31.449 -4.395 42.389 1.00 98.19 93 SER A N 1
ATOM 708 C CA . SER A 1 93 ? -31.645 -3.573 41.192 1.00 98.19 93 SER A CA 1
ATOM 709 C C . SER A 1 93 ? -30.316 -3.047 40.647 1.00 98.19 93 SER A C 1
ATOM 711 O O . SER A 1 93 ? -30.030 -3.223 39.461 1.00 98.19 93 SER A O 1
ATOM 713 N N . ASP A 1 94 ? -29.482 -2.471 41.515 1.00 98.25 94 ASP A N 1
ATOM 714 C CA . ASP A 1 94 ? -28.172 -1.925 41.149 1.00 98.25 94 ASP A CA 1
ATOM 715 C C . ASP A 1 94 ? -27.247 -3.021 40.592 1.00 98.25 94 ASP A C 1
ATOM 717 O O . ASP A 1 94 ? -26.522 -2.805 39.618 1.00 98.25 94 ASP A O 1
ATOM 721 N N . LEU A 1 95 ? -27.303 -4.232 41.163 1.00 98.44 95 LEU A N 1
ATOM 722 C CA . LEU A 1 95 ? -26.543 -5.382 40.675 1.00 98.44 95 L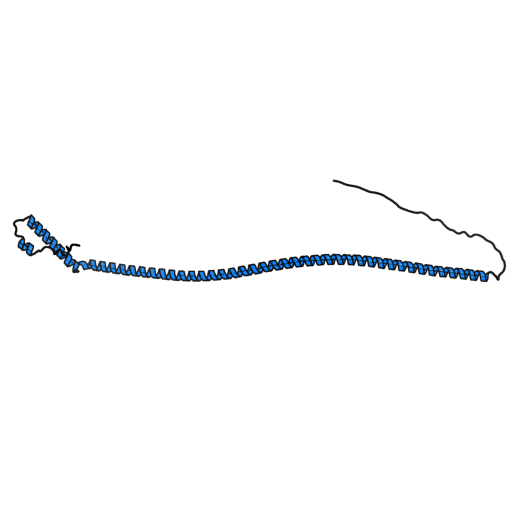EU A CA 1
ATOM 723 C C . LEU A 1 95 ? -26.976 -5.785 39.258 1.00 98.44 95 LEU A C 1
ATOM 725 O O . LEU A 1 95 ? -26.122 -5.974 38.393 1.00 98.44 95 LEU A O 1
ATOM 729 N N . LYS A 1 96 ? -28.287 -5.855 38.990 1.00 98.31 96 LYS A N 1
ATOM 730 C CA . LYS A 1 96 ? -28.815 -6.170 37.648 1.00 98.31 96 LYS A CA 1
ATOM 731 C C . LYS A 1 96 ? -28.419 -5.117 36.614 1.00 98.31 96 LYS A C 1
ATOM 733 O O . LYS A 1 96 ? -28.092 -5.464 35.476 1.00 98.31 96 LYS A O 1
ATOM 738 N N . GLU A 1 97 ? -28.442 -3.842 36.992 1.00 98.19 97 GLU A N 1
ATOM 739 C CA . GLU A 1 97 ? -27.993 -2.756 36.120 1.00 98.19 97 GLU A CA 1
ATOM 740 C C . GLU A 1 97 ? -26.490 -2.864 35.831 1.00 98.19 97 GLU A C 1
ATOM 742 O O . GLU A 1 97 ? -26.075 -2.794 34.670 1.00 98.19 97 GLU A O 1
ATOM 747 N N . SER A 1 98 ? -25.680 -3.107 36.864 1.00 98.44 98 SER A N 1
ATOM 748 C CA . SER A 1 98 ? -24.239 -3.329 36.732 1.00 98.44 98 SER A CA 1
ATOM 749 C C . SER A 1 98 ? -23.925 -4.501 35.797 1.00 98.44 98 SER A C 1
ATOM 751 O O . SER A 1 98 ? -23.133 -4.343 34.867 1.00 98.44 98 SER A O 1
ATOM 753 N N . ASP A 1 99 ? -24.601 -5.641 35.957 1.00 98.44 99 ASP A N 1
ATOM 754 C CA . ASP A 1 99 ? -24.422 -6.816 35.094 1.00 98.44 99 ASP A CA 1
ATOM 755 C C . ASP A 1 99 ? -24.770 -6.509 33.628 1.00 98.44 99 ASP A C 1
ATOM 757 O O . ASP A 1 99 ? -24.032 -6.882 32.708 1.00 98.44 99 ASP A O 1
ATOM 761 N N . SER A 1 100 ? -25.861 -5.772 33.392 1.00 98.06 100 SER A N 1
ATOM 762 C CA . SER A 1 100 ? -26.242 -5.310 32.050 1.00 98.06 100 SER A CA 1
ATOM 763 C C . SER A 1 100 ? -25.179 -4.384 31.444 1.00 98.06 100 SER A C 1
ATOM 765 O O . SER A 1 100 ? -24.814 -4.524 30.270 1.00 98.06 100 SER A O 1
ATOM 767 N N . ASN A 1 101 ? -24.633 -3.468 32.245 1.00 98.50 101 ASN A N 1
ATOM 768 C CA . ASN A 1 101 ? -23.579 -2.552 31.818 1.00 98.50 101 ASN A CA 1
ATOM 769 C C . ASN A 1 101 ? -22.277 -3.292 31.495 1.00 98.50 101 ASN A C 1
ATOM 771 O O . ASN A 1 101 ? -21.670 -3.022 30.456 1.00 98.50 101 ASN A O 1
ATOM 775 N N . VAL A 1 102 ? -21.881 -4.266 32.319 1.00 98.56 102 VAL A N 1
ATOM 776 C CA . VAL A 1 102 ? -20.712 -5.119 32.064 1.00 98.56 102 VAL A CA 1
ATOM 777 C C . VAL A 1 102 ? -20.887 -5.882 30.753 1.00 98.56 102 VAL A C 1
ATOM 779 O O . VAL A 1 102 ? -20.003 -5.820 29.902 1.00 98.56 102 VAL A O 1
ATOM 782 N N . LEU A 1 103 ? -22.042 -6.514 30.526 1.00 98.38 103 LEU A N 1
ATOM 783 C CA . LEU A 1 103 ? -22.328 -7.221 29.271 1.00 98.38 103 LEU A CA 1
ATOM 784 C C . LEU A 1 103 ? -22.254 -6.302 28.044 1.00 98.38 103 LEU A C 1
ATOM 786 O O . LEU A 1 103 ? -21.753 -6.710 26.991 1.00 98.38 103 LEU A O 1
ATOM 790 N N . ASN A 1 104 ? -22.750 -5.069 28.155 1.00 98.38 104 ASN A N 1
ATOM 791 C CA . ASN A 1 104 ? -22.664 -4.088 27.075 1.00 98.38 104 ASN A CA 1
ATOM 792 C C . ASN A 1 104 ? -21.206 -3.684 26.803 1.00 98.38 104 ASN A C 1
ATOM 794 O O . ASN A 1 104 ? -20.761 -3.719 25.654 1.00 98.38 104 ASN A O 1
ATOM 798 N N . LEU A 1 105 ? -20.439 -3.373 27.850 1.00 98.56 105 LEU A N 1
ATOM 799 C CA . LEU A 1 105 ? -19.024 -3.016 27.727 1.00 98.56 105 LEU A CA 1
ATOM 800 C C . LEU A 1 105 ? -18.189 -4.160 27.146 1.00 98.56 105 LEU A C 1
ATOM 802 O O . LEU A 1 105 ? -17.348 -3.910 26.285 1.00 98.56 105 LEU A O 1
ATOM 806 N N . THR A 1 106 ? -18.451 -5.410 27.535 1.00 98.62 106 THR A N 1
ATOM 807 C CA . THR A 1 106 ? -17.789 -6.582 26.945 1.00 98.62 106 THR A CA 1
ATOM 808 C C . THR A 1 106 ? -18.048 -6.664 25.441 1.00 98.62 106 THR A C 1
ATOM 810 O O . THR A 1 106 ? -17.100 -6.780 24.670 1.00 98.62 106 THR A O 1
ATOM 813 N N . LYS A 1 107 ? -19.301 -6.499 24.993 1.00 98.38 107 LYS A N 1
ATOM 814 C CA . LYS A 1 107 ? -19.624 -6.488 23.554 1.00 98.38 107 LYS A CA 1
ATOM 815 C C . LYS A 1 107 ? -18.933 -5.346 22.808 1.00 98.38 107 LYS A C 1
ATOM 817 O O . LYS A 1 107 ? -18.471 -5.532 21.684 1.00 98.38 107 LYS A O 1
ATOM 822 N N . GLN A 1 108 ? -18.870 -4.158 23.409 1.00 98.44 108 GLN A N 1
ATOM 823 C CA . GLN A 1 108 ? -18.166 -3.019 22.813 1.00 98.44 108 GLN A CA 1
ATOM 824 C C . GLN A 1 108 ? -16.665 -3.288 22.693 1.00 98.44 108 GLN A C 1
ATOM 826 O O . GLN A 1 108 ? -16.076 -2.986 21.655 1.00 98.44 108 GLN A O 1
ATOM 831 N N . LEU A 1 109 ? -16.065 -3.899 23.715 1.00 98.44 109 LEU A N 1
ATOM 832 C CA . LEU A 1 109 ? -14.660 -4.289 23.710 1.00 98.44 109 LEU A CA 1
ATOM 833 C C . LEU A 1 109 ? -14.371 -5.342 22.634 1.00 98.44 109 LEU A C 1
ATOM 835 O O . LEU A 1 109 ? -13.409 -5.190 21.883 1.00 98.44 109 LEU A O 1
ATOM 839 N N . ASP A 1 110 ? -15.219 -6.362 22.502 1.00 98.44 110 ASP A N 1
ATOM 840 C CA . ASP A 1 110 ? -15.081 -7.393 21.467 1.00 98.44 110 ASP A CA 1
ATOM 841 C C . ASP A 1 110 ? -15.151 -6.790 20.057 1.00 98.44 110 ASP A C 1
ATOM 843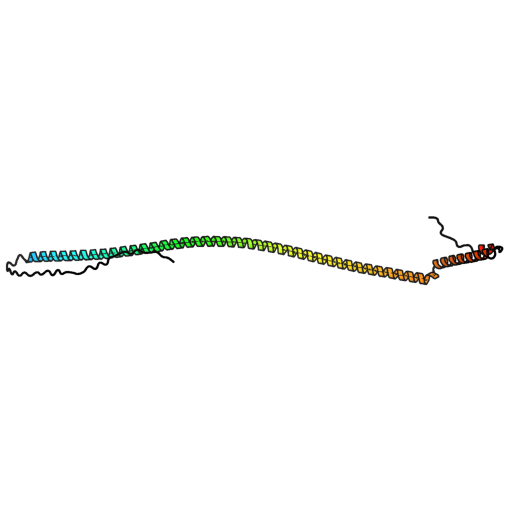 O O . ASP A 1 110 ? -14.315 -7.092 19.199 1.00 98.44 110 ASP A O 1
ATOM 847 N N . ASN A 1 111 ? -16.092 -5.869 19.831 1.00 98.00 111 ASN A N 1
ATOM 848 C CA . ASN A 1 111 ? -16.211 -5.147 18.564 1.00 98.00 111 ASN A CA 1
ATOM 849 C C . ASN A 1 111 ? -14.978 -4.277 18.280 1.00 98.00 111 ASN A C 1
ATOM 851 O O . ASN A 1 111 ? -14.473 -4.269 17.154 1.00 98.00 111 ASN A O 1
ATOM 855 N N . ALA A 1 112 ? -14.474 -3.560 19.288 1.00 97.88 112 ALA A N 1
ATOM 856 C CA . ALA A 1 112 ? -13.280 -2.730 19.152 1.00 97.88 112 ALA A CA 1
ATOM 857 C C . ALA A 1 112 ? -12.041 -3.582 18.835 1.00 97.88 112 ALA A C 1
ATOM 859 O O . ALA A 1 112 ? -11.277 -3.246 17.930 1.00 97.88 112 ALA A O 1
ATOM 860 N N . ASN A 1 113 ? -11.887 -4.724 19.508 1.00 98.50 113 ASN A N 1
ATOM 861 C CA . ASN A 1 113 ? -10.805 -5.676 19.261 1.00 98.50 113 ASN A CA 1
ATOM 862 C C . ASN A 1 113 ? -10.870 -6.256 17.840 1.00 98.50 113 ASN A C 1
ATOM 864 O O . ASN A 1 113 ? -9.847 -6.335 17.155 1.00 98.50 113 ASN A O 1
ATOM 868 N N . ALA A 1 114 ? -12.063 -6.620 17.361 1.00 98.00 114 ALA A N 1
ATOM 869 C CA . ALA A 1 114 ? -12.251 -7.091 15.990 1.00 98.00 114 ALA A CA 1
ATOM 870 C C . ALA A 1 114 ? -11.879 -6.009 14.961 1.00 98.00 114 ALA A C 1
ATOM 872 O O . ALA A 1 114 ? -11.137 -6.282 14.013 1.00 98.00 114 ALA A O 1
ATOM 873 N N . ALA A 1 115 ? -12.322 -4.766 15.172 1.00 97.75 115 ALA A N 1
ATOM 874 C CA . ALA A 1 115 ? -11.977 -3.639 14.308 1.00 97.75 115 ALA A CA 1
ATOM 875 C C . ALA A 1 115 ? -10.467 -3.338 14.317 1.00 97.75 115 ALA A C 1
ATOM 877 O O . ALA A 1 115 ? -9.869 -3.098 13.261 1.00 97.75 115 ALA A O 1
ATOM 878 N N . GLN A 1 116 ? -9.827 -3.403 15.488 1.00 98.31 116 GLN A N 1
ATOM 879 C CA . GLN A 1 116 ? -8.382 -3.233 15.622 1.00 98.31 116 GLN A CA 1
ATOM 880 C C . GLN A 1 116 ? -7.622 -4.322 14.862 1.00 98.31 116 GLN A C 1
ATOM 882 O O . GLN A 1 116 ? -6.663 -4.008 14.155 1.00 98.31 116 GLN A O 1
ATOM 887 N N . LYS A 1 117 ? -8.066 -5.581 14.947 1.00 98.50 117 LYS A N 1
ATOM 888 C CA . LYS A 1 117 ? -7.464 -6.698 14.210 1.00 98.50 117 LYS A CA 1
ATOM 889 C C . LYS A 1 117 ? -7.529 -6.479 12.697 1.00 98.50 117 LYS A C 1
ATOM 891 O O . LYS A 1 117 ? -6.500 -6.560 12.034 1.00 98.50 117 LYS A O 1
ATOM 896 N N . VAL A 1 118 ? -8.701 -6.125 12.166 1.00 98.19 118 VAL A N 1
ATOM 897 C CA . VAL A 1 118 ? -8.872 -5.826 10.730 1.00 98.19 118 VAL A CA 1
ATOM 898 C C . VAL A 1 118 ? -7.967 -4.670 10.299 1.00 98.19 118 VAL A C 1
ATOM 900 O O . VAL A 1 118 ? -7.319 -4.731 9.254 1.00 98.19 118 VAL A O 1
ATOM 903 N N . THR A 1 119 ? -7.875 -3.625 11.121 1.00 98.00 119 THR A N 1
ATOM 904 C CA . THR A 1 119 ? -7.015 -2.467 10.839 1.00 98.00 119 THR A CA 1
ATOM 905 C C . THR A 1 119 ? -5.534 -2.855 10.834 1.00 98.00 119 THR A C 1
ATOM 907 O O . THR A 1 119 ? -4.783 -2.410 9.964 1.00 98.00 119 THR A O 1
ATOM 910 N N . ALA A 1 120 ? -5.108 -3.713 11.764 1.00 98.50 120 ALA A N 1
ATOM 911 C CA . ALA A 1 120 ? -3.739 -4.215 11.827 1.00 98.50 120 ALA A CA 1
ATOM 912 C C . ALA A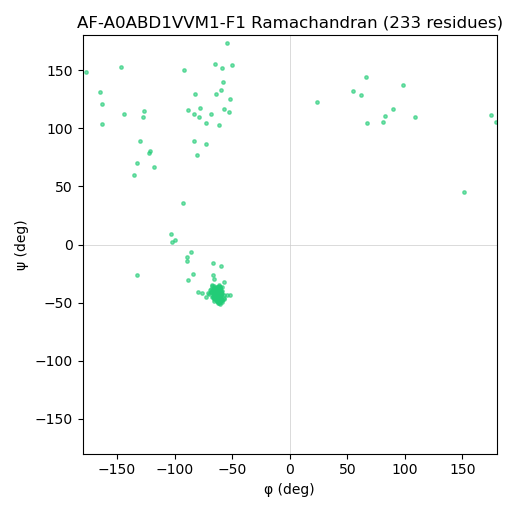 1 120 ? -3.386 -5.072 10.598 1.00 98.50 120 ALA A C 1
ATOM 914 O O . ALA A 1 120 ? -2.341 -4.854 9.984 1.0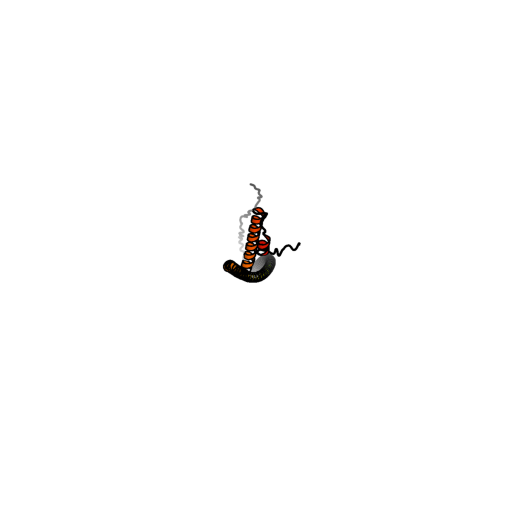0 98.50 120 ALA A O 1
ATOM 915 N N . GLU A 1 121 ? -4.276 -5.977 10.184 1.00 98.31 121 GLU A N 1
ATOM 916 C CA . GLU A 1 121 ? -4.100 -6.805 8.981 1.00 98.31 121 GLU A CA 1
ATOM 917 C C . GLU A 1 121 ? -4.034 -5.948 7.705 1.00 98.31 121 GLU A C 1
ATOM 919 O O . GLU A 1 121 ? -3.168 -6.151 6.848 1.00 98.31 121 GLU A O 1
ATOM 924 N N . ALA A 1 122 ? -4.897 -4.932 7.591 1.00 98.44 122 ALA A N 1
ATOM 925 C CA . ALA A 1 122 ? -4.871 -3.989 6.474 1.00 98.44 122 ALA A CA 1
ATOM 926 C C . ALA A 1 122 ? -3.557 -3.190 6.423 1.00 98.44 122 ALA A C 1
ATOM 928 O O . ALA A 1 122 ? -2.978 -3.005 5.346 1.00 98.44 122 ALA A O 1
ATOM 929 N N . LEU A 1 123 ? -3.051 -2.753 7.582 1.00 98.50 123 LEU A N 1
ATOM 930 C CA . LEU A 1 123 ? -1.771 -2.056 7.689 1.00 98.50 123 LEU A CA 1
ATOM 931 C C . LEU A 1 123 ? -0.596 -2.963 7.294 1.00 98.50 123 LEU A C 1
ATOM 933 O O . LEU A 1 123 ? 0.310 -2.527 6.577 1.00 98.50 123 LEU A O 1
ATOM 937 N N . GLU A 1 124 ? -0.608 -4.228 7.711 1.00 98.62 124 GLU A N 1
ATOM 938 C CA . GLU A 1 124 ? 0.411 -5.205 7.323 1.00 98.62 124 GLU A CA 1
ATOM 939 C C . GLU A 1 124 ? 0.405 -5.451 5.805 1.00 98.62 124 GLU A C 1
ATOM 941 O O . GLU A 1 124 ? 1.459 -5.394 5.156 1.00 98.62 124 GLU A O 1
ATOM 946 N N . ALA A 1 125 ? -0.778 -5.630 5.212 1.00 98.31 125 ALA A N 1
ATOM 947 C CA . ALA A 1 125 ? -0.938 -5.801 3.771 1.00 98.31 125 ALA A CA 1
ATOM 948 C C . ALA A 1 125 ? -0.434 -4.577 2.985 1.00 98.31 125 ALA A C 1
ATOM 950 O O . ALA A 1 125 ? 0.308 -4.725 2.004 1.00 98.31 125 ALA A O 1
ATOM 951 N N . ALA A 1 126 ? -0.770 -3.365 3.438 1.00 98.38 126 ALA A N 1
ATOM 952 C CA . ALA A 1 126 ? -0.290 -2.121 2.840 1.00 98.38 126 ALA A CA 1
ATOM 953 C C . ALA A 1 126 ? 1.240 -2.003 2.922 1.00 98.38 126 ALA A C 1
ATOM 955 O O . ALA A 1 126 ? 1.896 -1.680 1.928 1.00 98.38 126 ALA A O 1
ATOM 956 N N . ASN A 1 127 ? 1.831 -2.346 4.069 1.00 98.62 127 ASN A N 1
ATOM 957 C CA . ASN A 1 127 ? 3.281 -2.344 4.251 1.00 98.62 127 ASN A CA 1
ATOM 958 C C . ASN A 1 127 ? 3.984 -3.365 3.348 1.00 98.62 127 ASN A C 1
ATOM 960 O O . ASN A 1 127 ? 5.026 -3.057 2.763 1.00 98.62 127 ASN A O 1
ATOM 964 N N . LYS A 1 128 ? 3.410 -4.560 3.177 1.00 98.50 128 LYS A N 1
ATOM 965 C CA . LYS A 1 128 ? 3.930 -5.571 2.246 1.00 98.50 128 LYS A CA 1
ATOM 966 C C . LYS A 1 128 ? 3.884 -5.078 0.800 1.00 98.50 128 LYS A C 1
ATOM 968 O O . LYS A 1 128 ? 4.871 -5.224 0.077 1.00 98.50 128 LYS A O 1
ATOM 973 N N . LYS A 1 129 ? 2.778 -4.448 0.388 1.00 98.50 129 LYS A N 1
ATOM 974 C CA . LYS A 1 129 ? 2.644 -3.833 -0.942 1.00 98.50 129 LYS A CA 1
ATOM 975 C C . LYS A 1 129 ? 3.675 -2.723 -1.152 1.00 98.50 129 LYS A C 1
ATOM 977 O O . LYS A 1 129 ? 4.343 -2.714 -2.180 1.00 98.50 129 LYS A O 1
ATOM 982 N N . LYS A 1 130 ? 3.862 -1.842 -0.163 1.00 98.50 130 LYS A N 1
ATOM 983 C CA . LYS A 1 130 ? 4.870 -0.773 -0.207 1.00 98.50 130 LYS A CA 1
ATOM 984 C C . LYS A 1 130 ? 6.280 -1.328 -0.429 1.00 98.50 130 LYS A C 1
ATOM 986 O O . LYS A 1 130 ? 6.993 -0.810 -1.277 1.00 98.50 130 LYS A O 1
ATOM 991 N N . ARG A 1 131 ? 6.675 -2.388 0.290 1.00 98.50 131 ARG A N 1
ATOM 992 C CA . ARG A 1 131 ? 7.999 -3.018 0.108 1.00 98.50 131 ARG A CA 1
ATOM 993 C C . ARG A 1 131 ? 8.188 -3.576 -1.303 1.00 98.50 131 ARG A C 1
ATOM 995 O O . ARG A 1 131 ? 9.235 -3.347 -1.887 1.00 98.50 131 ARG A O 1
ATOM 1002 N N . ARG A 1 132 ? 7.176 -4.257 -1.855 1.00 98.19 132 ARG A N 1
ATOM 1003 C CA . ARG A 1 132 ? 7.226 -4.772 -3.237 1.00 98.19 132 ARG A CA 1
ATOM 1004 C C . ARG A 1 132 ? 7.403 -3.652 -4.257 1.00 98.19 132 ARG A C 1
ATOM 1006 O O . ARG A 1 132 ? 8.294 -3.736 -5.085 1.00 98.19 132 ARG A O 1
ATOM 1013 N N . LEU A 1 133 ? 6.613 -2.585 -4.139 1.00 98.44 133 LEU A N 1
ATOM 1014 C CA . LEU A 1 133 ? 6.708 -1.434 -5.041 1.00 98.44 133 LEU A CA 1
ATOM 1015 C C . LEU A 1 133 ? 8.067 -0.731 -4.956 1.00 98.44 133 LEU A C 1
ATOM 1017 O O . LEU A 1 133 ? 8.572 -0.272 -5.972 1.00 98.44 133 LEU A O 1
ATOM 1021 N N . LEU A 1 134 ? 8.665 -0.650 -3.764 1.00 98.56 134 LEU A N 1
ATOM 1022 C CA . LEU A 1 134 ? 10.015 -0.104 -3.608 1.00 98.56 134 LEU A CA 1
ATOM 1023 C C . LEU A 1 134 ? 11.070 -0.974 -4.296 1.00 98.56 134 LEU A C 1
ATOM 1025 O O . LEU A 1 134 ? 12.000 -0.434 -4.882 1.00 98.56 134 LEU A O 1
ATOM 1029 N N . GLU A 1 135 ? 10.927 -2.295 -4.237 1.00 98.31 135 GLU A N 1
ATOM 1030 C CA . GLU A 1 135 ? 11.854 -3.210 -4.905 1.00 98.31 135 GLU A CA 1
ATOM 1031 C C . GLU A 1 135 ? 11.701 -3.164 -6.431 1.00 98.31 135 GLU A C 1
ATOM 1033 O O . GLU A 1 135 ? 12.690 -3.059 -7.150 1.00 98.31 135 GLU A O 1
ATOM 1038 N N . GLU A 1 136 ? 10.462 -3.133 -6.929 1.00 98.44 136 GLU A N 1
ATOM 1039 C CA . GLU A 1 136 ? 10.172 -2.926 -8.353 1.00 98.44 136 GLU A CA 1
ATOM 1040 C C . GLU A 1 136 ? 10.713 -1.580 -8.856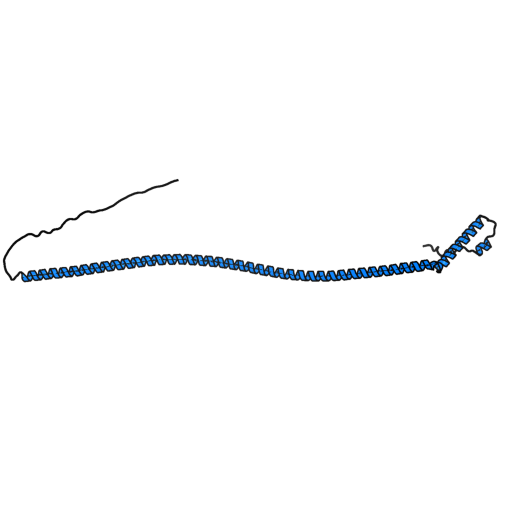 1.00 98.44 136 GLU A C 1
ATOM 1042 O O . GLU A 1 136 ? 11.255 -1.508 -9.957 1.00 98.44 136 GLU A O 1
ATOM 1047 N N . ALA A 1 137 ? 10.593 -0.515 -8.057 1.00 98.38 137 ALA A N 1
ATOM 1048 C CA . ALA A 1 137 ? 11.137 0.795 -8.404 1.00 98.38 137 ALA A CA 1
ATOM 1049 C C . ALA A 1 137 ? 12.667 0.762 -8.519 1.00 98.38 137 ALA A C 1
ATOM 1051 O O . ALA A 1 137 ? 13.198 1.233 -9.518 1.00 98.38 137 ALA A O 1
ATOM 1052 N N . LYS A 1 138 ? 13.365 0.141 -7.558 1.00 98.38 138 LYS A N 1
ATOM 1053 C CA . LYS A 1 138 ? 14.827 -0.023 -7.624 1.00 98.38 138 LYS A CA 1
ATOM 1054 C C . LYS A 1 138 ? 15.265 -0.818 -8.849 1.00 98.38 138 LYS A C 1
ATOM 1056 O O . LYS A 1 138 ? 16.172 -0.390 -9.549 1.00 98.38 138 LYS A O 1
ATOM 1061 N N . SER A 1 139 ? 14.596 -1.936 -9.133 1.00 97.88 139 SER A N 1
ATOM 1062 C CA . SER A 1 139 ? 14.902 -2.756 -10.310 1.00 97.88 139 SER A CA 1
ATOM 1063 C C . SER A 1 139 ? 14.724 -1.968 -11.612 1.00 97.88 139 SER A C 1
ATOM 1065 O O . SER A 1 139 ? 15.565 -2.058 -12.504 1.00 97.88 139 SER A O 1
ATOM 1067 N N . ARG A 1 140 ? 13.673 -1.144 -11.710 1.00 98.00 140 ARG A N 1
ATOM 1068 C CA . ARG A 1 140 ? 13.481 -0.248 -12.860 1.00 98.00 140 ARG A CA 1
ATOM 1069 C C . ARG A 1 140 ? 14.539 0.845 -12.935 1.00 98.00 140 ARG A C 1
ATOM 1071 O O . ARG A 1 140 ? 14.979 1.171 -14.030 1.00 98.00 140 ARG A O 1
ATOM 1078 N N . ASP A 1 141 ? 14.952 1.411 -11.806 1.00 98.50 141 ASP A N 1
ATOM 1079 C CA . ASP A 1 141 ? 16.021 2.413 -11.780 1.00 98.50 141 ASP A CA 1
ATOM 1080 C C . ASP A 1 141 ? 17.353 1.819 -12.265 1.00 98.50 141 ASP A C 1
ATOM 1082 O O . ASP A 1 141 ? 18.066 2.465 -13.034 1.00 98.50 141 ASP A O 1
ATOM 1086 N N . GLU A 1 142 ? 17.667 0.579 -11.880 1.00 97.94 142 GLU A N 1
ATOM 1087 C CA . GLU A 1 142 ? 18.835 -0.165 -12.372 1.00 97.94 142 GLU A CA 1
ATOM 1088 C C . GLU A 1 142 ? 18.750 -0.428 -13.885 1.00 97.94 142 GLU A C 1
ATOM 1090 O O . GLU A 1 142 ? 19.718 -0.183 -14.609 1.00 97.94 142 GLU A O 1
ATOM 1095 N N . GLU A 1 143 ? 17.584 -0.844 -14.389 1.00 98.31 143 GLU A N 1
ATOM 1096 C CA . GLU A 1 143 ? 17.342 -1.031 -15.827 1.00 98.31 143 GLU A CA 1
ATOM 1097 C C . GLU A 1 143 ? 17.518 0.283 -16.602 1.00 98.31 143 GLU A C 1
ATOM 1099 O O . GLU A 1 143 ? 18.220 0.328 -17.614 1.00 98.31 143 GLU A O 1
ATOM 1104 N N . ILE A 1 144 ? 16.958 1.385 -16.094 1.00 98.31 144 ILE A N 1
ATOM 1105 C CA . ILE A 1 144 ? 17.112 2.718 -16.689 1.00 98.31 144 ILE A CA 1
ATOM 1106 C C . ILE A 1 144 ? 18.587 3.134 -16.719 1.00 98.31 144 ILE A C 1
ATOM 1108 O O . ILE A 1 144 ? 19.041 3.698 -17.717 1.00 98.31 144 ILE A O 1
ATOM 1112 N N . GLN A 1 145 ? 19.350 2.877 -15.654 1.00 98.06 145 GLN A N 1
ATOM 1113 C CA . GLN A 1 145 ? 20.784 3.175 -15.628 1.00 98.06 145 GLN A CA 1
ATOM 1114 C C . GLN A 1 145 ? 21.561 2.345 -16.655 1.00 98.06 145 GLN A C 1
ATOM 1116 O O . GLN A 1 145 ? 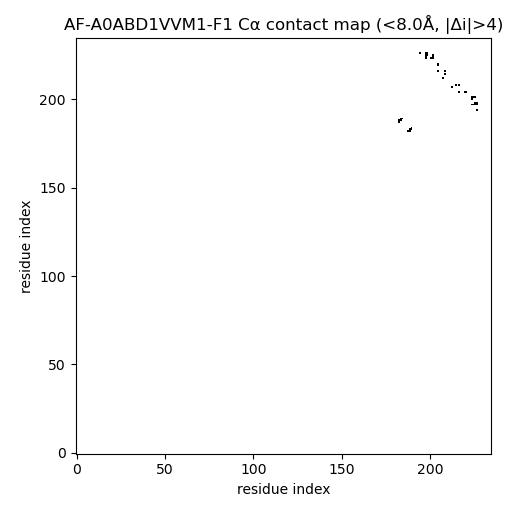22.419 2.899 -17.344 1.00 98.06 145 GLN A O 1
ATOM 1121 N N . SER A 1 146 ? 21.233 1.058 -16.806 1.00 97.88 146 SER A N 1
ATOM 1122 C CA . SER A 1 146 ? 21.835 0.202 -17.834 1.00 97.88 146 SER A CA 1
ATOM 1123 C C . SER A 1 146 ? 21.545 0.730 -19.237 1.00 97.88 146 SER A C 1
ATOM 1125 O O . SER A 1 146 ? 22.470 0.965 -20.010 1.00 97.88 146 SER A O 1
ATOM 1127 N N . LEU A 1 147 ? 20.276 1.015 -19.541 1.00 97.88 147 LEU A N 1
ATOM 1128 C CA . LEU A 1 147 ? 19.866 1.524 -20.851 1.00 97.88 147 LEU A CA 1
ATOM 1129 C C . LEU A 1 147 ? 20.514 2.872 -21.183 1.00 97.88 147 LEU A C 1
ATOM 1131 O O . LEU A 1 147 ? 20.870 3.119 -22.333 1.00 97.88 147 LEU A O 1
ATOM 1135 N N . ARG A 1 148 ? 20.703 3.747 -20.188 1.00 98.19 148 ARG A N 1
ATOM 1136 C CA . ARG A 1 148 ? 21.435 5.010 -20.377 1.00 98.19 148 ARG A CA 1
ATOM 1137 C C . ARG A 1 148 ? 22.888 4.774 -20.769 1.00 98.19 148 ARG A C 1
ATOM 1139 O O . ARG A 1 148 ? 23.380 5.456 -21.661 1.00 98.19 148 ARG A O 1
ATOM 1146 N N . LYS A 1 149 ? 23.554 3.812 -20.128 1.00 97.75 149 LYS A N 1
ATOM 1147 C CA . LYS A 1 149 ? 24.936 3.451 -20.454 1.00 97.75 149 LYS A CA 1
ATOM 1148 C C . LYS A 1 149 ? 25.042 2.862 -21.863 1.00 97.75 149 LYS A C 1
ATOM 1150 O O . LYS A 1 149 ? 25.954 3.223 -22.605 1.00 97.75 149 LYS A O 1
ATOM 1155 N N . ASP A 1 150 ? 24.101 2.002 -22.243 1.00 97.44 150 ASP A N 1
ATOM 1156 C CA . ASP A 1 150 ? 24.056 1.418 -23.587 1.00 97.44 150 ASP A CA 1
ATOM 1157 C C . ASP A 1 150 ? 23.817 2.496 -24.653 1.00 97.44 150 ASP A C 1
ATOM 1159 O O . ASP A 1 150 ? 24.482 2.507 -25.692 1.00 97.44 150 ASP A O 1
ATOM 1163 N N . LEU A 1 151 ? 22.926 3.452 -24.371 1.00 97.56 151 LEU A N 1
ATOM 1164 C CA . LEU A 1 151 ? 22.675 4.594 -25.247 1.00 97.56 151 LEU A CA 1
ATOM 1165 C C . LEU A 1 151 ? 23.926 5.466 -25.408 1.00 97.56 151 LEU A C 1
ATOM 1167 O O . LEU A 1 151 ? 24.299 5.782 -26.534 1.00 97.56 151 LEU A O 1
ATOM 1171 N N . GLU A 1 152 ? 24.606 5.803 -24.311 1.00 97.56 152 GLU A N 1
ATOM 1172 C CA . GLU A 1 152 ? 25.852 6.578 -24.346 1.00 97.56 152 GLU A CA 1
ATOM 1173 C C . GLU A 1 152 ? 26.938 5.860 -25.165 1.00 97.56 152 GLU A C 1
ATOM 1175 O O . GLU A 1 152 ? 27.589 6.468 -26.018 1.00 97.56 152 GLU A O 1
ATOM 1180 N N . SER A 1 153 ? 27.090 4.544 -24.979 1.00 96.19 153 SER A N 1
ATOM 1181 C CA . SER A 1 153 ? 28.021 3.740 -25.776 1.00 96.19 153 SER A CA 1
ATOM 1182 C C . SER A 1 153 ? 27.649 3.738 -27.259 1.00 96.19 153 SER A C 1
ATOM 1184 O O . SER A 1 153 ? 28.528 3.858 -28.114 1.00 96.19 153 SER A O 1
ATOM 1186 N N . SER A 1 154 ? 26.360 3.614 -27.582 1.00 96.44 154 SER A N 1
ATOM 1187 C CA . SER A 1 154 ? 25.885 3.632 -28.966 1.00 96.44 154 SER A CA 1
ATOM 1188 C C . SER A 1 154 ? 26.097 4.998 -29.619 1.00 96.44 154 SER A C 1
ATOM 1190 O O . SER A 1 154 ? 26.451 5.069 -30.798 1.00 96.44 154 SER A O 1
ATOM 1192 N N . GLU A 1 155 ? 25.889 6.088 -28.883 1.00 97.50 155 GLU A N 1
ATOM 1193 C CA . GLU A 1 155 ? 26.142 7.441 -29.375 1.00 97.50 155 GLU A CA 1
ATOM 1194 C C . GLU A 1 155 ? 27.629 7.679 -29.638 1.00 97.50 155 GLU A C 1
ATOM 1196 O O . GLU A 1 155 ? 27.978 8.271 -30.662 1.00 97.50 155 GLU A O 1
ATOM 1201 N N . ASN A 1 156 ? 28.503 7.192 -28.756 1.00 96.06 156 ASN A N 1
ATOM 1202 C CA . ASN A 1 156 ? 29.948 7.283 -28.946 1.00 96.06 156 ASN A CA 1
ATOM 1203 C C . ASN A 1 156 ? 30.402 6.465 -30.161 1.00 96.06 156 ASN A C 1
ATOM 1205 O O . ASN A 1 156 ? 31.073 7.015 -31.033 1.00 96.06 156 ASN A O 1
ATOM 1209 N N . GLY A 1 157 ? 29.928 5.223 -30.307 1.00 96.31 157 GLY A N 1
ATOM 1210 C CA . GLY A 1 157 ? 30.203 4.413 -31.498 1.00 96.31 157 GLY A CA 1
ATOM 1211 C C . GLY A 1 157 ? 29.709 5.071 -32.794 1.00 96.31 157 GLY A C 1
ATOM 1212 O O . GLY A 1 157 ? 30.391 5.027 -33.818 1.00 96.31 157 GLY A O 1
ATOM 1213 N N . ARG A 1 158 ? 28.561 5.765 -32.758 1.00 96.88 158 ARG A N 1
ATOM 1214 C CA . ARG A 1 158 ? 28.068 6.544 -33.907 1.00 96.88 158 ARG A CA 1
ATOM 1215 C C . ARG A 1 158 ? 28.995 7.712 -34.247 1.00 96.88 158 ARG A C 1
ATOM 1217 O O . ARG A 1 158 ? 29.271 7.927 -35.425 1.00 96.88 158 ARG A O 1
ATOM 1224 N N . LYS A 1 159 ? 29.468 8.460 -33.245 1.00 96.94 159 LYS A N 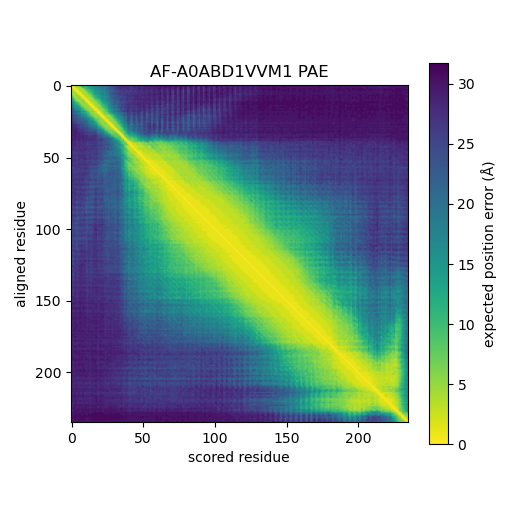1
ATOM 1225 C CA . LYS A 1 159 ? 30.406 9.581 -33.441 1.00 96.94 159 LYS A CA 1
ATOM 1226 C C . LYS A 1 159 ? 31.736 9.102 -34.021 1.00 96.94 159 LYS A C 1
ATOM 1228 O O . LYS A 1 159 ? 32.247 9.732 -34.941 1.00 96.94 159 LYS A O 1
ATOM 1233 N N . GLU A 1 160 ? 32.264 7.984 -33.530 1.00 95.81 160 GLU A N 1
ATOM 1234 C CA . GLU A 1 160 ? 33.493 7.372 -34.051 1.00 95.81 160 GLU A CA 1
ATOM 1235 C C . GLU A 1 160 ? 33.326 6.912 -35.503 1.00 95.81 160 GLU A C 1
ATOM 1237 O O . GLU A 1 160 ? 34.160 7.227 -36.351 1.00 95.81 160 GLU A O 1
ATOM 1242 N N . ALA A 1 161 ? 32.215 6.243 -35.824 1.00 95.44 161 ALA A N 1
ATOM 1243 C CA . ALA A 1 161 ? 31.918 5.834 -37.194 1.00 95.44 161 ALA A CA 1
ATOM 1244 C C . ALA A 1 161 ? 31.755 7.038 -38.138 1.00 95.44 161 ALA A C 1
ATOM 1246 O O . ALA A 1 161 ? 32.204 6.992 -39.283 1.00 95.44 161 ALA A O 1
ATOM 1247 N N . GLU A 1 162 ? 31.129 8.125 -37.675 1.00 96.75 162 GLU A N 1
ATOM 1248 C CA . GLU A 1 162 ? 31.006 9.367 -38.443 1.00 96.75 162 GLU A CA 1
ATOM 1249 C C . GLU A 1 162 ? 32.374 10.029 -38.674 1.00 96.75 162 GLU A C 1
ATOM 1251 O O . GLU A 1 162 ? 32.657 10.473 -39.785 1.00 96.75 162 GLU A O 1
ATOM 1256 N N . ALA A 1 163 ? 33.244 10.050 -37.660 1.00 95.69 163 ALA A N 1
ATOM 1257 C CA . ALA A 1 163 ? 34.606 10.562 -37.789 1.00 95.69 163 ALA A CA 1
ATOM 1258 C C . ALA A 1 163 ? 35.433 9.737 -38.789 1.00 95.69 163 ALA A C 1
ATOM 1260 O O . ALA A 1 163 ? 36.065 10.312 -39.673 1.00 95.69 163 ALA A O 1
ATOM 1261 N N . GLY A 1 164 ? 35.363 8.403 -38.713 1.00 95.38 164 GLY A N 1
ATOM 1262 C CA . GLY A 1 164 ? 36.044 7.516 -39.659 1.00 95.38 164 GLY A CA 1
ATOM 1263 C C . GLY A 1 164 ? 35.555 7.694 -41.099 1.00 95.38 164 GLY A C 1
ATOM 1264 O O . GLY A 1 164 ? 36.363 7.701 -42.024 1.00 95.38 164 GLY A O 1
ATOM 1265 N N . ARG A 1 165 ? 34.248 7.917 -41.306 1.00 95.50 165 ARG A N 1
ATOM 1266 C CA . ARG A 1 165 ? 33.703 8.244 -42.636 1.00 95.50 165 ARG A CA 1
ATOM 1267 C C . ARG A 1 165 ? 34.274 9.550 -43.181 1.00 95.50 165 ARG A C 1
ATOM 1269 O O . ARG A 1 165 ? 34.732 9.552 -44.316 1.00 95.50 165 ARG A O 1
ATOM 1276 N N . LYS A 1 166 ? 34.304 10.615 -42.371 1.00 96.19 166 LYS A N 1
ATOM 1277 C CA . LYS A 1 166 ? 34.882 11.912 -42.769 1.00 96.19 166 LYS A CA 1
ATOM 1278 C C . LYS A 1 166 ? 36.369 11.802 -43.106 1.00 96.19 166 LYS A C 1
ATOM 1280 O O . LYS A 1 166 ? 36.831 12.450 -44.034 1.00 96.19 166 LYS A O 1
ATOM 1285 N N . GLU A 1 167 ? 37.121 10.978 -42.377 1.00 96.06 167 GLU A N 1
ATOM 1286 C CA . GLU A 1 167 ? 38.536 10.739 -42.681 1.00 96.06 167 GLU A CA 1
ATOM 1287 C C . GLU A 1 167 ? 38.721 10.017 -44.024 1.00 96.06 167 GLU A C 1
ATOM 1289 O O . GLU A 1 167 ? 39.594 10.389 -44.809 1.00 96.06 167 GLU A O 1
ATOM 1294 N N . VAL A 1 168 ? 37.907 8.994 -44.302 1.00 95.75 168 VAL A N 1
ATOM 1295 C CA . VAL A 1 168 ? 37.938 8.274 -45.585 1.00 95.75 168 VAL A CA 1
ATOM 1296 C C . VAL A 1 168 ? 37.549 9.197 -46.736 1.00 95.75 168 VAL A C 1
ATOM 1298 O O . VAL A 1 168 ? 38.233 9.202 -47.754 1.00 95.75 168 VAL A O 1
ATOM 1301 N N . GLU A 1 169 ? 36.497 9.993 -46.560 1.00 95.88 169 GLU A N 1
ATOM 1302 C CA . GLU A 1 169 ? 36.040 10.982 -47.539 1.00 95.88 169 GLU A CA 1
ATOM 1303 C C . GLU A 1 169 ? 37.143 12.005 -47.843 1.00 95.88 169 GLU A C 1
ATOM 1305 O O . GLU A 1 169 ? 37.514 12.170 -48.999 1.00 95.88 169 GLU A O 1
ATOM 1310 N N . ALA A 1 170 ? 37.791 12.568 -46.818 1.00 95.19 170 ALA A N 1
ATOM 1311 C CA . ALA A 1 170 ? 38.912 13.490 -47.008 1.00 95.19 170 ALA A CA 1
ATOM 1312 C C . ALA A 1 170 ? 40.121 12.841 -47.712 1.00 95.19 170 ALA A C 1
ATOM 1314 O O . ALA A 1 170 ? 40.806 13.487 -48.504 1.00 95.19 170 ALA A O 1
ATOM 1315 N N . LYS A 1 171 ? 40.420 11.561 -47.439 1.00 94.81 171 LYS A N 1
ATOM 1316 C CA . LYS A 1 171 ? 41.475 10.829 -48.167 1.00 94.81 171 LYS A CA 1
ATOM 1317 C C . LYS A 1 171 ? 41.109 10.632 -49.632 1.00 94.81 171 LYS A C 1
ATOM 1319 O O . LYS A 1 171 ? 41.984 10.787 -50.478 1.00 94.81 171 LYS A O 1
ATOM 1324 N N . LEU A 1 172 ? 39.850 10.306 -49.917 1.00 94.44 172 LEU A N 1
ATOM 1325 C CA . LEU A 1 172 ? 39.352 10.152 -51.279 1.00 94.44 172 LEU A CA 1
ATOM 1326 C C . LEU A 1 172 ? 39.461 11.477 -52.042 1.00 94.44 172 LEU A C 1
ATOM 1328 O O . LEU A 1 172 ? 40.077 11.501 -53.099 1.00 94.44 172 LEU A O 1
ATOM 1332 N N . GLU A 1 173 ? 38.974 12.577 -51.462 1.00 94.69 173 GLU A N 1
ATOM 1333 C CA . GLU A 1 173 ? 39.068 13.918 -52.055 1.00 94.69 173 GLU A CA 1
ATOM 1334 C C . GLU A 1 173 ? 40.523 14.317 -52.342 1.00 94.69 173 GLU A C 1
ATOM 1336 O O . GLU A 1 173 ? 40.831 14.831 -53.417 1.00 94.69 173 GLU A O 1
ATOM 1341 N N . ASN A 1 174 ? 41.445 14.043 -51.412 1.00 93.94 174 ASN A N 1
ATOM 1342 C CA . ASN A 1 174 ? 42.868 14.315 -51.622 1.00 93.94 174 ASN A CA 1
ATOM 1343 C C . ASN A 1 174 ? 43.461 13.450 -52.741 1.00 93.94 174 ASN A C 1
ATOM 1345 O O . ASN A 1 174 ? 44.191 13.969 -53.581 1.00 93.94 174 ASN A O 1
ATOM 1349 N N . MET A 1 175 ? 43.141 12.152 -52.784 1.00 92.75 175 MET A N 1
ATOM 1350 C CA . MET A 1 175 ? 43.595 11.260 -53.856 1.00 92.75 175 MET A CA 1
ATOM 1351 C C . MET A 1 175 ? 43.044 11.684 -55.219 1.00 92.75 175 MET A C 1
ATOM 1353 O O . MET A 1 175 ? 43.774 11.665 -56.208 1.00 92.75 175 MET A O 1
ATOM 1357 N N . GLU A 1 176 ? 41.776 12.084 -55.282 1.00 91.69 176 GLU A N 1
ATOM 1358 C CA . GLU A 1 176 ? 41.156 12.620 -56.494 1.00 91.69 176 GLU A CA 1
ATOM 1359 C C . GLU A 1 176 ? 41.843 13.916 -56.934 1.00 91.69 176 GLU A C 1
ATOM 1361 O O . GLU A 1 176 ? 42.196 14.058 -58.106 1.00 91.69 176 GLU A O 1
ATOM 1366 N N . ALA A 1 177 ? 42.107 14.836 -56.004 1.00 92.00 177 ALA A N 1
ATOM 1367 C CA . ALA A 1 177 ? 42.827 16.072 -56.294 1.00 92.00 177 ALA A CA 1
ATOM 1368 C C . ALA A 1 177 ? 44.258 15.803 -56.797 1.00 92.00 177 ALA A C 1
ATOM 1370 O O . ALA A 1 177 ? 44.685 16.410 -57.782 1.00 92.00 177 ALA A O 1
ATOM 1371 N N . GLU A 1 178 ? 44.986 14.874 -56.170 1.00 90.88 178 GLU A N 1
ATOM 1372 C CA . GLU A 1 178 ? 46.320 14.445 -56.606 1.00 90.88 178 GLU A CA 1
ATOM 1373 C C . GLU A 1 178 ? 46.291 13.791 -57.992 1.00 90.88 178 GLU A C 1
ATOM 1375 O O . GLU A 1 178 ? 47.161 14.071 -58.823 1.00 90.88 178 GLU A O 1
ATOM 1380 N N . PHE A 1 179 ? 45.287 12.952 -58.260 1.00 88.81 179 PHE A N 1
ATOM 1381 C CA . PHE A 1 179 ? 45.092 12.323 -59.562 1.00 88.81 179 PHE A CA 1
ATOM 1382 C C . PHE A 1 179 ? 44.830 13.368 -60.648 1.00 88.81 179 PHE A C 1
ATOM 1384 O O . PHE A 1 179 ? 45.506 13.353 -61.672 1.00 88.81 179 PHE A O 1
ATOM 1391 N N . VAL A 1 180 ? 43.907 14.308 -60.421 1.00 88.38 180 VAL A N 1
ATOM 1392 C CA . VAL A 1 180 ? 43.589 15.375 -61.385 1.00 88.38 180 VAL A CA 1
ATOM 1393 C C . VAL A 1 180 ? 44.802 16.272 -61.628 1.00 88.38 180 VAL A C 1
ATOM 1395 O O . VAL A 1 180 ? 45.125 16.563 -62.780 1.00 88.38 180 VAL A O 1
ATOM 1398 N N . ALA A 1 181 ? 45.514 16.672 -60.571 1.00 90.50 181 ALA A N 1
ATOM 1399 C CA . ALA A 1 181 ? 46.701 17.518 -60.690 1.00 90.50 181 ALA A CA 1
ATOM 1400 C C . ALA A 1 181 ? 47.822 16.850 -61.504 1.00 90.50 181 ALA A C 1
ATOM 1402 O O . ALA A 1 181 ? 48.538 17.527 -62.244 1.00 90.50 181 ALA A O 1
ATOM 1403 N N . ASN A 1 182 ? 47.958 15.526 -61.394 1.00 89.44 182 ASN A N 1
ATOM 1404 C CA . ASN A 1 182 ? 48.985 14.750 -62.085 1.00 89.44 182 ASN A CA 1
ATOM 1405 C C . ASN A 1 182 ? 48.468 13.990 -63.305 1.00 89.44 182 ASN A C 1
ATOM 1407 O O . ASN A 1 182 ? 49.226 13.204 -63.870 1.00 89.44 182 ASN A O 1
ATOM 1411 N N . PHE A 1 183 ? 47.227 14.224 -63.742 1.00 87.50 183 PHE A N 1
ATOM 1412 C CA . PHE A 1 183 ? 46.602 13.447 -64.811 1.00 87.50 183 PHE A CA 1
ATOM 1413 C C . PHE A 1 183 ? 47.465 13.444 -66.074 1.00 87.50 183 PHE A C 1
ATOM 1415 O O . PHE A 1 183 ? 47.732 12.385 -66.628 1.00 87.50 183 PHE A O 1
ATOM 1422 N N . HIS A 1 184 ? 48.020 14.601 -66.444 1.00 84.31 184 HIS A N 1
ATOM 1423 C CA . HIS A 1 184 ? 48.917 14.767 -67.592 1.00 84.31 184 HIS A CA 1
ATOM 1424 C C . HIS A 1 184 ? 50.206 13.931 -67.544 1.00 84.31 184 HIS A C 1
ATOM 1426 O O . HIS A 1 184 ? 50.839 13.728 -68.575 1.00 84.31 184 HIS A O 1
ATOM 1432 N N . ASN A 1 185 ? 50.591 13.450 -66.362 1.00 85.31 185 ASN A N 1
ATOM 1433 C CA . ASN A 1 185 ? 51.760 12.597 -66.147 1.00 85.31 185 ASN A CA 1
ATOM 1434 C C . ASN A 1 185 ? 51.386 11.110 -66.036 1.00 85.31 185 ASN A C 1
ATOM 1436 O O . ASN A 1 185 ? 52.246 10.283 -65.735 1.00 85.31 185 ASN A O 1
ATOM 1440 N N . THR A 1 186 ? 50.111 10.762 -66.226 1.00 84.50 186 THR A N 1
ATOM 1441 C CA . THR A 1 186 ? 49.641 9.376 -66.190 1.00 84.50 186 THR A CA 1
ATOM 1442 C C . THR A 1 186 ? 49.662 8.754 -67.580 1.00 84.50 186 THR A C 1
ATOM 1444 O O . THR A 1 186 ? 49.428 9.422 -68.585 1.00 84.50 186 THR A O 1
ATOM 1447 N N . GLU A 1 187 ? 49.869 7.439 -67.628 1.00 85.56 187 GLU A N 1
ATOM 1448 C CA . GLU A 1 187 ? 49.734 6.648 -68.856 1.00 85.56 187 GLU A CA 1
ATOM 1449 C C . GLU A 1 187 ? 48.335 6.799 -69.477 1.00 85.56 187 GLU A C 1
ATOM 1451 O O . GLU A 1 187 ? 48.195 6.847 -70.694 1.00 85.56 187 GLU A O 1
ATOM 1456 N N . ALA A 1 188 ? 47.306 6.991 -68.642 1.00 82.56 188 ALA A N 1
ATOM 1457 C CA . ALA A 1 188 ? 45.946 7.264 -69.093 1.00 82.56 188 ALA A CA 1
ATOM 1458 C C . ALA A 1 188 ? 45.841 8.558 -69.917 1.00 82.56 188 ALA A C 1
ATOM 1460 O O . ALA A 1 188 ? 45.115 8.579 -70.909 1.00 82.56 188 ALA A O 1
ATOM 1461 N N . TYR A 1 189 ? 46.572 9.620 -69.556 1.00 85.19 189 TYR A N 1
ATOM 1462 C CA . TYR A 1 189 ? 46.600 10.845 -70.357 1.00 85.19 189 TYR A CA 1
ATOM 1463 C C . TYR A 1 189 ? 47.349 10.658 -71.672 1.00 85.19 189 TYR A C 1
ATOM 1465 O O . TYR A 1 189 ? 46.868 11.135 -72.694 1.00 85.19 189 TYR A O 1
ATOM 1473 N N . THR A 1 190 ? 48.484 9.954 -71.672 1.00 84.56 190 THR A N 1
ATOM 1474 C CA . THR A 1 190 ? 49.209 9.641 -72.914 1.00 84.56 190 THR A CA 1
ATOM 1475 C C . THR A 1 190 ? 48.318 8.852 -73.869 1.00 84.56 190 THR A C 1
ATOM 1477 O O . THR A 1 190 ? 48.151 9.255 -75.015 1.00 84.56 190 THR A O 1
ATOM 1480 N N . ASN A 1 191 ? 47.644 7.811 -73.373 1.00 85.38 191 ASN A N 1
ATOM 1481 C CA . ASN A 1 191 ? 46.710 7.013 -74.168 1.00 85.38 191 ASN A CA 1
ATOM 1482 C C . ASN A 1 191 ? 45.529 7.852 -74.682 1.00 85.38 191 ASN A C 1
ATOM 1484 O O . ASN A 1 191 ? 45.147 7.743 -75.846 1.00 85.38 191 ASN A O 1
ATOM 1488 N N . PHE A 1 192 ? 44.966 8.721 -73.835 1.00 84.25 192 PHE A N 1
ATOM 1489 C CA . PHE A 1 192 ? 43.905 9.649 -74.227 1.00 84.25 192 PHE A CA 1
ATOM 1490 C C . PHE A 1 192 ? 44.371 10.619 -75.321 1.00 84.25 192 PHE A C 1
ATOM 1492 O O . PHE A 1 192 ? 43.681 10.802 -76.323 1.00 84.25 192 PHE A O 1
ATOM 1499 N N . PHE A 1 193 ? 45.540 11.236 -75.146 1.00 85.19 193 PHE A N 1
ATOM 1500 C CA . PHE A 1 193 ? 46.090 12.199 -76.092 1.00 85.19 193 PHE A CA 1
ATOM 1501 C C . PHE A 1 193 ? 46.419 11.537 -77.432 1.00 85.19 193 PHE A C 1
ATOM 1503 O O . PHE A 1 193 ? 46.003 12.047 -78.468 1.00 85.19 193 PHE A O 1
ATOM 1510 N N . ASP A 1 194 ? 47.082 10.380 -77.413 1.00 86.38 194 ASP A N 1
ATOM 1511 C CA . ASP A 1 194 ? 47.432 9.623 -78.617 1.00 86.38 194 ASP A CA 1
ATOM 1512 C C . ASP A 1 194 ? 46.183 9.197 -79.396 1.00 86.38 194 ASP A C 1
ATOM 1514 O O . ASP A 1 194 ? 46.157 9.285 -80.624 1.00 86.38 194 ASP A O 1
ATOM 1518 N N . TYR A 1 195 ? 45.120 8.779 -78.700 1.00 84.75 195 TYR A N 1
ATOM 1519 C CA . TYR A 1 195 ? 43.841 8.471 -79.335 1.00 84.75 195 TYR A CA 1
ATOM 1520 C C . TYR A 1 195 ? 43.253 9.699 -80.047 1.00 84.75 195 TYR A C 1
ATOM 1522 O O . TYR A 1 195 ? 42.923 9.624 -81.232 1.00 84.75 195 TYR A O 1
ATOM 1530 N N . PHE A 1 196 ? 43.152 10.842 -79.362 1.00 82.38 196 PHE A N 1
ATOM 1531 C CA . PHE A 1 196 ? 42.584 12.060 -79.951 1.00 82.38 196 PHE A CA 1
ATOM 1532 C C . PHE A 1 196 ? 43.450 12.645 -81.073 1.00 82.38 196 PHE A C 1
ATOM 1534 O O . PHE A 1 196 ? 42.903 13.137 -82.061 1.00 82.38 196 PHE A O 1
ATOM 1541 N N . ASP A 1 197 ? 44.776 12.556 -80.964 1.00 87.44 197 ASP A N 1
ATOM 1542 C CA . ASP A 1 197 ? 45.695 12.957 -82.030 1.00 87.44 197 ASP A CA 1
ATOM 1543 C C . ASP A 1 197 ? 45.485 12.092 -83.283 1.00 87.44 197 ASP A C 1
ATOM 1545 O O . ASP A 1 197 ? 45.311 12.623 -84.382 1.00 87.44 197 ASP A O 1
ATOM 1549 N N . ARG A 1 198 ? 45.364 10.763 -83.128 1.00 86.50 198 ARG A N 1
ATOM 1550 C CA . ARG A 1 198 ? 45.029 9.856 -84.243 1.00 86.50 198 ARG A CA 1
ATOM 1551 C C . ARG A 1 198 ? 43.658 10.159 -84.853 1.00 86.50 198 ARG A C 1
ATOM 1553 O O . ARG A 1 198 ? 43.533 10.168 -86.077 1.00 86.50 198 ARG A O 1
ATOM 1560 N N . VAL A 1 199 ? 42.634 10.435 -84.041 1.00 85.56 199 VAL A N 1
ATOM 1561 C CA . VAL A 1 199 ? 41.303 10.836 -84.543 1.00 85.56 199 VAL A CA 1
ATOM 1562 C C . VAL A 1 199 ? 41.399 12.125 -85.364 1.00 85.56 199 VAL A C 1
ATOM 1564 O O . VAL A 1 199 ? 40.909 12.167 -86.493 1.00 85.56 199 VAL A O 1
ATOM 1567 N N . GLY A 1 200 ? 42.080 13.154 -84.854 1.00 86.38 200 GLY A N 1
ATOM 1568 C CA . GLY A 1 200 ? 42.272 14.416 -85.575 1.00 86.38 200 GLY A CA 1
ATOM 1569 C C . GLY A 1 200 ? 43.041 14.237 -86.888 1.00 86.38 200 GLY A C 1
ATOM 1570 O O . GLY A 1 200 ? 42.668 14.809 -87.915 1.00 86.38 200 GLY A O 1
ATOM 1571 N N . GLN A 1 201 ? 44.069 13.384 -86.898 1.00 85.62 201 GLN A N 1
ATOM 1572 C CA . GLN A 1 201 ? 44.789 13.013 -88.121 1.00 85.62 201 GLN A CA 1
ATOM 1573 C C . GLN A 1 201 ? 43.853 12.365 -89.155 1.00 85.62 201 GLN A C 1
ATOM 1575 O O . GLN A 1 201 ? 43.917 12.715 -90.336 1.00 85.62 201 GLN A O 1
ATOM 1580 N N . GLN A 1 202 ? 42.937 11.489 -88.727 1.00 88.06 202 GLN A N 1
ATOM 1581 C CA . GLN A 1 202 ? 41.934 10.896 -89.620 1.00 88.06 202 GLN A CA 1
ATOM 1582 C C . GLN A 1 202 ? 40.939 11.921 -90.164 1.00 88.06 202 GLN A C 1
ATOM 1584 O O . GLN A 1 202 ? 40.595 11.869 -91.346 1.00 88.06 202 GLN A O 1
ATOM 1589 N N . GLU A 1 203 ? 40.487 12.875 -89.351 1.00 87.56 203 GLU A N 1
ATOM 1590 C CA . GLU A 1 203 ? 39.607 13.948 -89.827 1.00 87.56 203 GLU A CA 1
ATOM 1591 C C . GLU A 1 203 ? 40.272 14.781 -90.931 1.00 87.56 203 GLU A C 1
ATOM 1593 O O . GLU A 1 203 ? 39.645 15.061 -91.957 1.00 87.56 203 GLU A O 1
ATOM 1598 N N . VAL A 1 204 ? 41.561 15.104 -90.776 1.00 86.50 204 VAL A N 1
ATOM 1599 C CA . VAL A 1 204 ? 42.340 15.821 -91.798 1.00 86.50 204 VAL A CA 1
ATOM 1600 C C . VAL A 1 204 ? 42.481 14.994 -93.077 1.00 86.50 204 VAL A C 1
ATOM 1602 O O . VAL A 1 204 ? 42.277 15.525 -94.172 1.00 86.50 204 VAL A O 1
ATOM 1605 N N . LEU A 1 205 ? 42.780 13.696 -92.970 1.00 86.38 205 LEU A N 1
ATOM 1606 C CA . LEU A 1 205 ? 42.845 12.805 -94.136 1.00 86.38 205 LEU A CA 1
ATOM 1607 C C . LEU A 1 205 ? 41.496 12.709 -94.857 1.00 86.38 205 LEU A C 1
ATOM 1609 O O . LEU A 1 205 ? 41.443 12.775 -96.086 1.00 86.38 205 LEU A O 1
ATOM 1613 N N . ASN A 1 206 ? 40.397 12.621 -94.108 1.00 87.12 206 ASN A N 1
ATOM 1614 C CA . ASN A 1 206 ? 39.047 12.590 -94.663 1.00 87.12 206 ASN A CA 1
ATOM 1615 C C . ASN A 1 206 ? 38.687 13.902 -95.379 1.00 87.12 206 ASN A C 1
ATOM 1617 O O . ASN A 1 206 ? 38.079 13.865 -96.453 1.00 87.12 206 ASN A O 1
ATOM 1621 N N . ALA A 1 207 ? 39.091 15.051 -94.832 1.00 87.25 207 ALA A N 1
ATOM 1622 C CA . ALA A 1 207 ? 38.915 16.350 -95.479 1.00 87.25 207 ALA A CA 1
ATOM 1623 C C . ALA A 1 207 ? 39.735 16.459 -96.777 1.00 87.25 207 ALA A C 1
ATOM 1625 O O . ALA A 1 207 ? 39.191 16.825 -97.818 1.00 87.25 207 ALA A O 1
ATOM 1626 N N . LEU A 1 208 ? 41.008 16.049 -96.761 1.00 86.00 208 LEU A N 1
ATOM 1627 C CA . LEU A 1 208 ? 41.857 16.032 -97.958 1.00 86.00 208 LEU A CA 1
ATOM 1628 C C . LEU A 1 208 ? 41.309 15.105 -99.046 1.00 86.00 208 LEU A C 1
ATOM 1630 O O . LEU A 1 208 ? 41.315 15.474 -100.219 1.00 86.00 208 LEU A O 1
ATOM 1634 N N . ARG A 1 209 ? 40.780 13.936 -98.669 1.00 87.19 209 ARG A N 1
ATOM 1635 C CA . ARG A 1 209 ? 40.130 13.007 -99.606 1.00 87.19 209 ARG A CA 1
ATOM 1636 C C . ARG A 1 209 ? 38.928 13.650 -100.296 1.00 87.19 209 ARG A C 1
ATOM 1638 O O . ARG A 1 209 ? 38.686 13.405 -101.475 1.00 87.19 209 ARG A O 1
ATOM 1645 N N . LYS A 1 210 ? 38.177 14.469 -99.559 1.00 89.06 210 LYS A N 1
ATOM 1646 C CA . LYS A 1 210 ? 37.000 15.179 -100.063 1.00 89.06 210 LYS A CA 1
ATOM 1647 C C . LYS A 1 210 ? 37.374 16.332 -100.998 1.00 89.06 210 LYS A C 1
ATOM 1649 O O . LYS A 1 210 ? 36.764 16.462 -102.058 1.00 89.06 210 LYS A O 1
ATOM 1654 N N . ASP A 1 211 ? 38.358 17.143 -100.620 1.00 89.88 211 ASP A N 1
ATOM 1655 C CA . ASP A 1 211 ? 38.721 18.364 -101.353 1.00 89.88 211 ASP A CA 1
ATOM 1656 C C . ASP A 1 211 ? 39.676 18.089 -102.529 1.00 89.88 211 ASP A C 1
ATOM 1658 O O . ASP A 1 211 ? 39.685 18.820 -103.524 1.00 89.88 211 ASP A O 1
ATOM 1662 N N . HIS A 1 212 ? 40.446 17.000 -102.458 1.00 82.06 212 HIS A N 1
ATOM 1663 C CA . HIS A 1 212 ? 41.435 16.606 -103.460 1.00 82.06 212 HIS A CA 1
ATOM 1664 C C . HIS A 1 212 ? 41.317 15.113 -103.827 1.00 82.06 212 HIS A C 1
ATOM 1666 O O . HIS A 1 212 ? 42.222 14.328 -103.544 1.00 82.06 212 HIS A O 1
ATOM 1672 N N . PRO A 1 213 ? 40.245 14.700 -104.534 1.00 82.06 213 PRO A N 1
ATOM 1673 C CA . PRO A 1 213 ? 39.920 13.284 -104.764 1.00 82.06 213 PRO A CA 1
ATOM 1674 C C . PRO A 1 213 ? 40.922 12.519 -105.644 1.00 82.06 213 PRO A C 1
ATOM 1676 O O . PRO A 1 213 ? 40.905 11.294 -105.667 1.00 82.06 213 PRO A O 1
ATOM 1679 N N . ASN A 1 214 ? 41.788 13.225 -106.377 1.00 86.50 214 ASN A N 1
ATOM 1680 C CA . ASN A 1 214 ? 42.796 12.626 -107.260 1.00 86.50 214 ASN A CA 1
ATOM 1681 C C . ASN A 1 214 ? 44.207 12.625 -106.649 1.00 86.50 214 ASN A C 1
ATOM 1683 O O . ASN A 1 214 ? 45.164 12.251 -107.327 1.00 86.50 214 ASN A O 1
ATOM 1687 N N . PHE A 1 215 ? 44.362 13.111 -105.415 1.00 84.31 215 PHE A N 1
ATOM 1688 C CA . PHE A 1 215 ? 45.636 13.077 -104.709 1.00 84.31 215 PHE A CA 1
ATOM 1689 C C . PHE A 1 215 ? 45.821 11.697 -104.068 1.00 84.31 215 PHE A C 1
ATOM 1691 O O . PHE A 1 215 ? 44.923 11.211 -103.384 1.00 84.31 215 PHE A O 1
ATOM 1698 N N . ASP A 1 216 ? 46.970 11.056 -104.295 1.00 86.00 216 ASP A N 1
ATOM 1699 C CA . ASP A 1 216 ? 47.272 9.761 -103.681 1.00 86.00 216 ASP A CA 1
ATOM 1700 C C . ASP A 1 216 ? 47.578 9.948 -102.189 1.00 86.00 216 ASP A C 1
ATOM 1702 O O . ASP A 1 216 ? 48.645 10.431 -101.801 1.00 86.00 216 ASP A O 1
ATOM 1706 N N . LEU A 1 217 ? 46.607 9.584 -101.352 1.00 84.44 217 LEU A N 1
ATOM 1707 C CA . LEU A 1 217 ? 46.708 9.643 -99.896 1.00 84.44 217 LEU A CA 1
ATOM 1708 C C . LEU A 1 217 ? 47.349 8.386 -99.294 1.00 84.44 217 LEU A C 1
ATOM 1710 O O . LEU A 1 217 ? 47.649 8.400 -98.102 1.00 84.44 217 LEU A O 1
ATOM 1714 N N . GLY A 1 218 ? 47.629 7.339 -100.081 1.00 82.81 218 GLY A N 1
ATOM 1715 C CA . GLY A 1 218 ? 48.169 6.067 -99.585 1.00 82.81 218 GLY A CA 1
ATOM 1716 C C . GLY A 1 218 ? 49.428 6.204 -98.708 1.00 82.81 218 GLY A C 1
ATOM 1717 O O . GLY A 1 218 ? 49.483 5.598 -97.637 1.00 82.81 218 GLY A O 1
ATOM 1718 N N . PRO A 1 219 ? 50.422 7.043 -99.070 1.00 85.81 219 PRO A N 1
ATOM 1719 C CA . PRO A 1 219 ? 51.593 7.285 -98.221 1.00 85.81 219 PRO A CA 1
ATOM 1720 C C . PRO A 1 219 ? 51.276 7.993 -96.895 1.00 85.81 219 PRO A C 1
ATOM 1722 O O . PRO A 1 219 ? 51.989 7.800 -95.909 1.00 85.81 219 PRO A O 1
ATOM 1725 N N . LEU A 1 220 ? 50.237 8.833 -96.867 1.00 80.81 220 LEU A N 1
ATOM 1726 C CA . LEU A 1 220 ? 49.803 9.548 -95.665 1.00 80.81 220 LEU A CA 1
ATOM 1727 C C . LEU A 1 220 ? 48.972 8.637 -94.754 1.00 80.81 220 LEU A C 1
ATOM 1729 O O . LEU A 1 220 ? 49.202 8.625 -93.550 1.00 80.81 220 LEU A O 1
ATOM 1733 N N . GLU A 1 221 ? 48.087 7.819 -95.319 1.00 83.69 221 GLU A N 1
ATOM 1734 C CA . GLU A 1 221 ? 47.289 6.825 -94.587 1.00 83.69 221 GLU A CA 1
ATOM 1735 C C . GLU A 1 221 ? 48.167 5.731 -93.959 1.00 83.69 221 GLU A C 1
ATOM 1737 O O . GLU A 1 221 ? 47.937 5.328 -92.823 1.00 83.69 221 GLU A O 1
ATOM 1742 N N . ALA A 1 222 ? 49.232 5.298 -94.644 1.00 83.25 222 ALA A N 1
ATOM 1743 C CA . ALA A 1 222 ? 50.194 4.345 -94.084 1.00 83.25 222 ALA A CA 1
ATOM 1744 C C . ALA A 1 222 ? 50.999 4.920 -92.904 1.00 83.25 222 ALA A C 1
ATOM 1746 O O .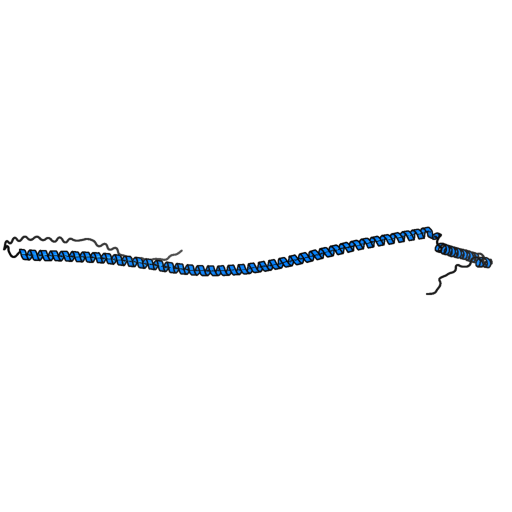 ALA A 1 222 ? 51.488 4.171 -92.058 1.00 83.25 222 ALA A O 1
ATOM 1747 N N . ARG A 1 223 ? 51.171 6.248 -92.857 1.00 82.06 223 ARG A N 1
ATOM 1748 C CA . ARG A 1 223 ? 51.908 6.943 -91.793 1.00 82.06 223 ARG A CA 1
ATOM 1749 C C . ARG A 1 223 ? 51.019 7.317 -90.609 1.00 82.06 223 ARG A C 1
ATOM 1751 O O . ARG A 1 223 ? 51.516 7.376 -89.488 1.00 82.06 223 ARG A O 1
ATOM 1758 N N . PHE A 1 224 ? 49.743 7.570 -90.868 1.00 82.31 224 PHE A N 1
ATOM 1759 C CA . PHE A 1 224 ? 48.744 7.941 -89.876 1.00 82.31 224 PHE A CA 1
ATOM 1760 C C . PHE A 1 224 ? 47.608 6.916 -89.929 1.00 82.31 224 PHE A C 1
ATOM 1762 O O . PHE A 1 224 ? 46.584 7.170 -90.569 1.00 82.31 224 PHE A O 1
ATOM 1769 N N . PRO A 1 225 ? 47.798 5.731 -89.324 1.00 78.19 225 PRO A N 1
ATOM 1770 C CA . PRO A 1 225 ? 46.756 4.720 -89.285 1.00 78.19 225 PRO A CA 1
ATOM 1771 C C . PRO A 1 225 ? 45.557 5.211 -88.458 1.00 78.19 225 PRO A C 1
ATOM 1773 O O . PRO A 1 225 ? 45.712 6.080 -87.590 1.00 78.19 225 PRO A O 1
ATOM 1776 N N . PRO A 1 226 ? 44.348 4.685 -88.715 1.00 77.44 226 PRO A N 1
ATOM 1777 C CA . PRO A 1 226 ? 43.198 4.970 -87.870 1.00 77.44 226 PRO A CA 1
ATOM 1778 C C . PRO A 1 226 ? 43.469 4.525 -86.425 1.00 77.44 226 PRO A C 1
ATOM 1780 O O . PRO A 1 226 ? 44.268 3.613 -86.202 1.00 77.44 226 PRO A O 1
ATOM 1783 N N . PRO A 1 227 ? 42.842 5.178 -85.432 1.00 76.94 227 PRO A N 1
ATOM 1784 C CA . PRO A 1 227 ? 42.941 4.732 -84.050 1.00 76.94 227 PRO A CA 1
ATOM 1785 C C . PRO A 1 227 ? 42.433 3.290 -83.923 1.00 76.94 227 PRO A C 1
ATOM 1787 O O . PRO A 1 227 ? 41.431 2.923 -84.537 1.00 76.94 227 PRO A O 1
ATOM 1790 N N . ASP A 1 228 ? 43.131 2.486 -83.120 1.00 72.69 228 ASP A N 1
ATOM 1791 C CA . ASP A 1 228 ? 42.710 1.128 -82.796 1.00 72.69 228 ASP A CA 1
ATOM 1792 C C . ASP A 1 228 ? 41.446 1.223 -81.932 1.00 72.69 228 ASP A C 1
ATOM 1794 O O . ASP A 1 228 ? 41.480 1.741 -80.814 1.00 72.69 228 ASP A O 1
ATOM 1798 N N . VAL A 1 229 ? 40.306 0.782 -82.463 1.00 61.06 229 VAL A N 1
ATOM 1799 C CA . VAL A 1 229 ? 39.054 0.709 -81.701 1.00 61.06 229 VAL A CA 1
ATOM 1800 C C . VAL A 1 229 ? 39.103 -0.570 -80.872 1.00 61.06 229 VAL A C 1
ATOM 1802 O O . VAL A 1 229 ? 38.519 -1.590 -81.233 1.00 61.06 229 VAL A O 1
ATOM 1805 N N . GLU A 1 230 ? 39.855 -0.560 -79.775 1.00 58.75 230 GLU A N 1
ATOM 1806 C CA . GLU A 1 230 ? 39.752 -1.630 -78.782 1.00 58.75 230 GLU A CA 1
ATOM 1807 C C . GLU A 1 230 ? 38.425 -1.459 -78.028 1.00 58.75 230 GLU A C 1
ATOM 1809 O O . GLU A 1 230 ? 38.352 -0.772 -77.011 1.00 58.75 230 GLU A O 1
ATOM 1814 N N . GLY A 1 231 ? 37.346 -2.027 -78.579 1.00 56.38 231 GLY A N 1
ATOM 1815 C CA . GLY A 1 231 ? 36.036 -2.018 -77.925 1.00 56.38 231 GLY A CA 1
ATOM 1816 C C . GLY A 1 231 ? 34.806 -2.065 -78.834 1.00 56.38 231 GLY A C 1
ATOM 1817 O O . GLY A 1 231 ? 33.858 -1.334 -78.579 1.00 56.38 231 GLY A O 1
ATOM 1818 N N . GLU A 1 232 ? 34.778 -2.929 -79.848 1.00 47.22 232 GLU A N 1
ATOM 1819 C CA . GLU A 1 232 ? 33.517 -3.527 -80.319 1.00 47.22 232 GLU A CA 1
ATOM 1820 C C . GLU A 1 232 ? 33.606 -5.048 -80.128 1.00 47.22 232 GLU A C 1
ATOM 1822 O O . GLU A 1 232 ? 33.681 -5.823 -81.077 1.00 47.22 232 GLU A O 1
ATOM 1827 N N . GLU A 1 233 ? 33.649 -5.489 -78.869 1.00 48.19 233 GLU A N 1
ATOM 1828 C CA . GLU A 1 233 ? 33.102 -6.806 -78.549 1.00 48.19 233 GLU A CA 1
ATOM 1829 C C . GLU A 1 233 ? 31.594 -6.623 -78.357 1.00 48.19 233 GLU A C 1
ATOM 1831 O O . GLU A 1 233 ? 31.146 -5.946 -77.432 1.00 48.19 233 GLU A O 1
ATOM 1836 N N . GLU A 1 234 ? 30.813 -7.195 -79.273 1.00 47.72 234 GLU A N 1
ATOM 1837 C CA . GLU A 1 234 ? 29.377 -7.402 -79.103 1.00 47.72 234 GLU A CA 1
ATOM 1838 C C . GLU A 1 234 ? 29.111 -8.138 -77.775 1.00 47.72 234 GLU A C 1
ATOM 1840 O O . GLU A 1 234 ? 29.489 -9.303 -77.635 1.00 47.72 234 GLU A O 1
ATOM 1845 N N . ASN A 1 235 ? 28.456 -7.466 -76.815 1.00 37.12 235 ASN A N 1
ATOM 1846 C CA . ASN A 1 235 ? 27.498 -8.042 -75.851 1.00 37.12 235 ASN A CA 1
ATOM 1847 C C . ASN A 1 235 ? 26.713 -6.961 -75.095 1.00 37.12 235 ASN A C 1
ATOM 1849 O O . ASN A 1 235 ? 27.333 -6.183 -74.337 1.00 37.12 235 ASN A O 1
#

Secondary structure (DSSP, 8-state):
-----------------------------------SSSHHHHHHHHHHHHHHHHHHHHHHHHHHHHHHHHHHHHHHHHHHHHHHHHHHHHHHHHHHHHHHHHHHHHHHHHHHHHHHHHHHHHHHHHHHHHHHHHHHHHHHHHHHHHHHHHHHHHHHHHHHHHHHHHHHHHHHHHHHHHHHHTGGGSHHHHHHHHHHHHHHHHHHHHHHHHH-TTS--HHHHTTSPPP--------

pLDDT: mean 82.14, std 20.42, range [33.22, 98.62]

Organism: NCBI:txid126358

Foldseek 3Di:
DDDDDDDDDDDDDDDDDDDDDDPPDDDDDDDDDDDDDPVVVVVVVVVVVVVVVVVVVVVVVVVVVVVVVVVVVVVVVVVVVVVVVVVVVVVVVVVVVVVVVVVVVVVVVVVVVVVVVVVVVVVVVVVVVVVVVVVVVVVVVVVVVVVVVVVVVVVVVVVVVVVVVVVVVVVVVVVVVVCVVCVCVDPNVVLVVLLVVLVVLVVVLVVCCVVPVPDPCPVVCVVRPHDDPPDPPDD

Sequence (235 aa):
MEGNKEAVEASKVIEVDDAPEGEVSLSRKRKARASGIGTSQARRNAVEVVDNYTEQRKLIAEASKSNKEHRQALEGLQAALDSARTAYEQMESDLKESDSNVLNLTKQLDNANAAQKVTAEALEAANKKKRRLLEEAKSRDEEIQSLRKDLESSENGRKEAEAGRKEVEAKLENMEAEFVANFHNTEAYTNFFDYFDRVGQQEVLNALRKDHPNFDLGPLEARFPPPDVEGEEEN